Protein AF-A0AAD2D552-F1 (afdb_monomer_lite)

Organism: Euplotes crassus (NCBI:txid5936)

Secondary structure (DSSP, 8-state):
--HHHHHHHHHHHHHHHT-HHHHHHHHHHHHHHHHTS-HHHHHHHHHS--HHHHHHHT-TT--HHHHHHHHTHHHHHHHHHHHHHHTSPPSSTT-----THHHHHHHHHHHHHHHHHHHHHS-TTGGGSTTHHHHHHHHHHHHHHHHHHHHHHH--THHHHHHHHHHHHH-------THHHHHHHHTT--

Sequence (190 aa):
MTEEYWRSYMKKKEITDKNIFVTGVRDVLRQEAIKNKHPDELHGICKTDNNYWRHYRASTKLTIDELAMMICKDTGCDLAYCQMQMHKPKLGRKQAFRDCSNEFSDFRNCFLREKRLFKSLVSKEDQEDPNAIPNYLEKVFLQKEKDKVKRKMMGDDIDIQDKVENFEDSSNVQFVDTSKFDKKMEEKYM

Structure (mmCIF, N/CA/C/O backbone):
data_AF-A0AAD2D552-F1
#
_entry.id   AF-A0AAD2D552-F1
#
loop_
_atom_site.group_PDB
_atom_site.id
_atom_site.type_symbol
_atom_site.label_atom_id
_atom_site.label_alt_id
_atom_site.label_comp_id
_atom_site.label_asym_id
_atom_site.label_entity_id
_atom_site.label_seq_id
_atom_site.pdbx_PDB_ins_code
_atom_site.Cartn_x
_atom_site.Cartn_y
_atom_site.Cartn_z
_atom_site.occupancy
_atom_site.B_iso_or_equiv
_atom_site.auth_seq_id
_atom_site.auth_comp_id
_atom_site.auth_asym_id
_atom_site.auth_atom_id
_atom_site.pdbx_PDB_model_num
ATOM 1 N N . MET A 1 1 ? -0.665 -14.682 20.087 1.00 47.78 1 MET A N 1
ATOM 2 C CA . MET A 1 1 ? 0.769 -14.547 20.440 1.00 47.78 1 MET A CA 1
ATOM 3 C C . MET A 1 1 ? 0.831 -13.514 21.560 1.00 47.78 1 MET A C 1
ATOM 5 O O . MET A 1 1 ? 0.353 -12.414 21.334 1.00 47.78 1 MET A O 1
ATOM 9 N N . THR A 1 2 ? 1.234 -13.882 22.778 1.00 67.19 2 THR A N 1
ATOM 10 C CA . THR A 1 2 ? 1.099 -13.015 23.968 1.00 67.19 2 THR A CA 1
ATOM 11 C C . THR A 1 2 ? 2.226 -11.980 24.055 1.00 67.19 2 THR A C 1
ATOM 13 O O . THR A 1 2 ? 3.325 -12.203 23.544 1.00 67.19 2 THR A O 1
ATOM 16 N N . GLU A 1 3 ? 1.976 -10.845 24.712 1.00 61.38 3 GLU A N 1
ATOM 17 C CA . GLU A 1 3 ? 2.970 -9.776 24.905 1.00 61.38 3 GLU A CA 1
ATOM 18 C C . GLU A 1 3 ? 4.224 -10.281 25.644 1.00 61.38 3 GLU A C 1
ATOM 20 O O . GLU A 1 3 ? 5.352 -9.904 25.324 1.00 61.38 3 GLU A O 1
ATOM 25 N N . GLU A 1 4 ? 4.041 -11.223 26.569 1.00 64.50 4 GLU A N 1
ATOM 26 C CA . GLU A 1 4 ? 5.119 -11.894 27.301 1.00 64.50 4 GLU A CA 1
ATOM 27 C C . GLU A 1 4 ? 6.043 -12.701 26.383 1.00 64.50 4 GLU A C 1
ATOM 29 O O . GLU A 1 4 ? 7.268 -12.657 26.532 1.00 64.50 4 GLU A O 1
ATOM 34 N N . TYR A 1 5 ? 5.478 -13.386 25.385 1.00 73.62 5 TYR A N 1
ATOM 35 C CA . TYR A 1 5 ? 6.260 -14.101 24.382 1.00 73.62 5 TYR A CA 1
ATOM 36 C C . TYR A 1 5 ? 7.100 -13.128 23.548 1.00 73.62 5 TYR A C 1
ATOM 38 O O . TYR A 1 5 ? 8.272 -13.392 23.288 1.00 73.62 5 TYR A O 1
ATOM 46 N N . TRP A 1 6 ? 6.536 -11.972 23.188 1.00 63.34 6 TRP A N 1
ATOM 47 C CA . TRP A 1 6 ? 7.229 -10.953 22.398 1.00 63.34 6 TRP A CA 1
ATOM 48 C C . TRP A 1 6 ? 8.355 -10.271 23.180 1.00 63.34 6 TRP A C 1
ATOM 50 O O . TRP A 1 6 ? 9.462 -10.113 22.666 1.00 63.34 6 TRP A O 1
ATOM 60 N N . ARG A 1 7 ? 8.120 -9.946 24.456 1.00 68.88 7 ARG A N 1
ATOM 61 C CA . ARG A 1 7 ? 9.158 -9.424 25.357 1.00 68.88 7 ARG A CA 1
ATOM 62 C C . ARG A 1 7 ? 10.274 -10.446 25.574 1.00 68.88 7 ARG A C 1
ATOM 64 O O . ARG A 1 7 ? 11.445 -10.081 25.535 1.00 68.88 7 ARG A O 1
ATOM 71 N N . SER A 1 8 ? 9.939 -11.728 25.735 1.00 71.19 8 SER A N 1
ATOM 72 C CA . SER A 1 8 ? 10.923 -12.815 25.850 1.00 71.19 8 SER A CA 1
ATOM 73 C C . SER A 1 8 ? 11.718 -13.020 24.556 1.00 71.19 8 SER A C 1
ATOM 75 O O . SER A 1 8 ? 12.938 -13.178 24.595 1.00 71.19 8 SER A O 1
ATOM 77 N N . TYR A 1 9 ? 11.055 -12.946 23.400 1.00 75.00 9 TYR A N 1
ATOM 78 C CA . TYR A 1 9 ? 11.690 -13.011 22.086 1.00 75.00 9 TYR A CA 1
ATOM 79 C C . TYR A 1 9 ? 12.648 -11.836 21.857 1.00 75.00 9 TYR A C 1
ATOM 81 O O . TYR A 1 9 ? 13.788 -12.067 21.466 1.00 75.00 9 TYR A O 1
ATOM 89 N N . MET A 1 10 ? 12.240 -10.602 22.171 1.00 71.00 10 MET A N 1
ATOM 90 C CA . MET A 1 10 ? 13.110 -9.422 22.076 1.00 71.00 10 MET A CA 1
ATOM 91 C C . MET A 1 10 ? 14.296 -9.507 23.015 1.00 71.00 10 MET A C 1
ATOM 93 O O . MET A 1 10 ? 15.415 -9.270 22.587 1.00 71.00 10 MET A O 1
ATOM 97 N N . LYS A 1 11 ? 14.082 -9.937 24.260 1.00 72.19 11 LYS A N 1
ATOM 98 C CA . LYS A 1 11 ? 15.168 -10.106 25.226 1.00 72.19 11 LYS A CA 1
ATOM 99 C C . LYS A 1 11 ? 16.172 -11.162 24.754 1.00 72.19 11 LYS A C 1
ATOM 101 O O . LYS A 1 11 ? 17.375 -10.961 24.867 1.00 72.19 11 LYS A O 1
ATOM 106 N N . LYS A 1 12 ? 15.699 -12.266 24.161 1.00 68.75 12 LYS A N 1
ATOM 107 C CA . LYS A 1 12 ? 16.563 -13.281 23.532 1.00 68.75 12 LYS A CA 1
ATOM 108 C C . LYS A 1 12 ? 17.281 -12.734 22.298 1.00 68.75 12 LYS A C 1
ATOM 110 O O . LYS A 1 12 ? 18.470 -12.993 22.138 1.00 68.75 12 LYS A O 1
ATOM 115 N N . LYS A 1 13 ? 16.599 -11.953 21.461 1.00 65.56 13 LYS A N 1
ATOM 116 C CA . LYS A 1 13 ? 17.179 -11.311 20.278 1.00 65.56 13 LYS A CA 1
ATOM 117 C C . LYS A 1 13 ? 18.264 -10.301 20.661 1.00 65.56 13 LYS A C 1
ATOM 119 O O . LYS A 1 13 ? 19.368 -10.414 20.157 1.00 65.56 13 LYS A O 1
ATOM 124 N N . GLU A 1 14 ? 18.019 -9.435 21.641 1.00 58.38 14 GLU A N 1
ATOM 125 C CA . GLU A 1 14 ? 19.000 -8.483 22.184 1.00 58.38 14 GLU A CA 1
ATOM 126 C C . GLU A 1 14 ? 20.224 -9.175 22.798 1.00 58.38 14 GLU A C 1
ATOM 128 O O . GLU A 1 14 ? 21.346 -8.706 22.636 1.00 58.38 14 GLU A O 1
ATOM 133 N N . ILE A 1 15 ? 20.043 -10.313 23.481 1.00 61.22 15 ILE A N 1
ATOM 134 C CA . 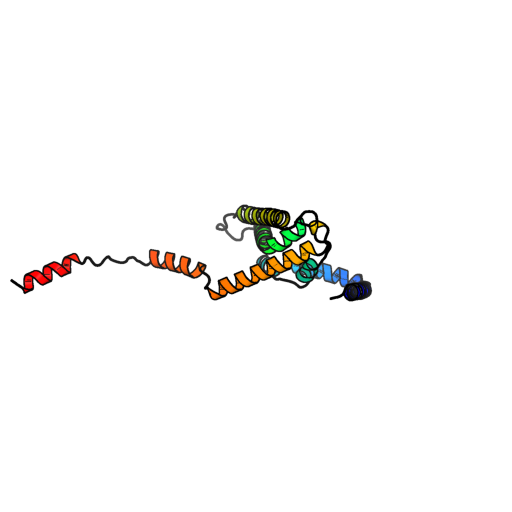ILE A 1 15 ? 21.164 -11.118 24.000 1.00 61.22 15 ILE A CA 1
ATOM 135 C C . ILE A 1 15 ? 21.977 -11.735 22.851 1.00 61.22 15 ILE A C 1
ATOM 137 O O . ILE A 1 15 ? 23.198 -11.827 22.951 1.00 61.22 15 ILE A O 1
ATOM 141 N N . THR A 1 16 ? 21.321 -12.111 21.751 1.00 54.47 16 THR A N 1
ATOM 142 C CA . THR A 1 16 ? 21.976 -12.653 20.549 1.00 54.47 16 THR A CA 1
ATOM 143 C C . THR A 1 16 ? 22.674 -11.548 19.735 1.00 54.47 16 THR A C 1
ATOM 145 O O . THR A 1 16 ? 23.750 -11.771 19.183 1.00 54.47 16 THR A O 1
ATOM 148 N N . ASP A 1 17 ? 22.114 -10.335 19.731 1.00 50.56 17 ASP A N 1
ATOM 149 C CA . ASP A 1 17 ? 22.611 -9.150 19.020 1.00 50.56 17 ASP A CA 1
ATOM 150 C C . ASP A 1 17 ? 23.794 -8.460 19.734 1.00 50.56 17 ASP A C 1
ATOM 152 O O . ASP A 1 17 ? 24.466 -7.621 19.134 1.00 50.56 17 ASP A O 1
ATOM 156 N N . LYS A 1 18 ? 24.131 -8.848 20.976 1.00 49.81 18 LYS A N 1
ATOM 157 C CA . LYS A 1 18 ? 25.347 -8.383 21.680 1.00 49.81 18 LYS A CA 1
ATOM 158 C C . LYS A 1 18 ? 26.661 -8.836 21.029 1.00 49.81 18 LYS A C 1
ATOM 160 O O . LYS A 1 18 ? 27.707 -8.276 21.350 1.00 49.81 18 LYS A O 1
ATOM 165 N N . ASN A 1 19 ? 26.629 -9.754 20.060 1.00 52.41 19 ASN A N 1
ATOM 166 C CA . ASN A 1 19 ? 27.727 -9.949 19.105 1.00 52.41 19 ASN A CA 1
ATOM 167 C C . ASN A 1 19 ? 27.680 -8.862 18.014 1.00 52.41 19 ASN A C 1
ATOM 169 O O . ASN A 1 19 ? 27.503 -9.143 16.828 1.00 52.41 19 ASN A O 1
ATOM 173 N N . ILE A 1 20 ? 27.855 -7.611 18.444 1.00 52.22 20 ILE A N 1
ATOM 174 C CA . ILE A 1 20 ? 27.717 -6.370 17.660 1.00 52.22 20 ILE A CA 1
ATOM 175 C C . ILE A 1 20 ? 28.591 -6.377 16.391 1.00 52.22 20 ILE A C 1
ATOM 177 O O . ILE A 1 20 ? 28.248 -5.760 15.384 1.00 52.22 20 ILE A O 1
ATOM 181 N N . PHE A 1 21 ? 29.695 -7.130 16.397 1.00 49.97 21 PHE A N 1
ATOM 182 C CA . PHE A 1 21 ? 30.596 -7.237 15.250 1.00 49.97 21 PHE A CA 1
ATOM 183 C C . PHE A 1 21 ? 30.019 -8.075 14.094 1.00 49.97 21 PHE A C 1
ATOM 185 O O . PHE A 1 21 ? 30.297 -7.797 12.933 1.00 49.97 21 PHE A O 1
ATOM 192 N N . VAL A 1 22 ? 29.183 -9.080 14.376 1.00 52.28 22 VAL A N 1
ATOM 193 C CA . VAL A 1 22 ? 28.617 -9.969 13.343 1.00 52.28 22 VAL A CA 1
ATOM 194 C C . VAL A 1 22 ? 27.293 -9.426 12.812 1.00 52.28 22 VAL A C 1
ATOM 196 O O . VAL A 1 22 ? 27.021 -9.548 11.621 1.00 52.28 22 VAL A O 1
ATOM 199 N N . THR A 1 23 ? 26.477 -8.787 13.651 1.00 51.53 23 THR A N 1
ATOM 200 C CA . THR A 1 23 ? 25.215 -8.156 13.231 1.00 51.53 23 THR A CA 1
ATOM 201 C C . THR A 1 23 ? 25.448 -6.910 12.387 1.00 51.53 23 THR A C 1
ATOM 203 O O . THR A 1 23 ? 24.826 -6.797 11.337 1.00 51.53 23 THR A O 1
ATOM 206 N N . GLY A 1 24 ? 26.414 -6.054 12.742 1.00 52.75 24 GLY A N 1
ATOM 207 C CA . GLY A 1 24 ? 26.799 -4.908 11.911 1.00 52.75 24 GLY A CA 1
ATOM 208 C C . GLY A 1 24 ? 27.292 -5.329 10.524 1.00 52.75 24 GLY A C 1
ATOM 209 O O . GLY A 1 24 ? 26.828 -4.803 9.518 1.00 52.75 24 GLY A O 1
ATOM 210 N N . VAL A 1 25 ? 28.150 -6.352 10.446 1.00 52.66 25 VAL A N 1
ATOM 211 C CA . VAL A 1 25 ? 28.622 -6.899 9.161 1.00 52.66 25 VAL A CA 1
ATOM 212 C C . VAL A 1 25 ? 27.487 -7.571 8.390 1.00 52.66 25 VAL A C 1
ATOM 214 O O . VAL A 1 25 ? 27.413 -7.428 7.177 1.00 52.66 25 VAL A O 1
ATOM 217 N N . ARG A 1 26 ? 26.560 -8.268 9.055 1.00 52.25 26 ARG A N 1
ATOM 218 C CA . ARG A 1 26 ? 25.431 -8.931 8.388 1.00 52.25 26 ARG A CA 1
ATOM 219 C C . ARG A 1 26 ? 24.388 -7.941 7.879 1.00 52.25 26 ARG A C 1
ATOM 221 O O . ARG A 1 26 ? 23.838 -8.170 6.808 1.00 52.25 26 ARG A O 1
ATOM 228 N N . ASP A 1 27 ? 24.134 -6.860 8.606 1.00 54.75 27 ASP A N 1
ATOM 229 C CA . ASP A 1 27 ? 23.238 -5.790 8.172 1.00 54.75 27 ASP A CA 1
ATOM 230 C C . ASP A 1 27 ? 23.870 -4.952 7.061 1.00 54.75 27 ASP A C 1
ATOM 232 O O . ASP A 1 27 ? 23.178 -4.638 6.097 1.00 54.75 27 ASP A O 1
ATOM 236 N N . VAL A 1 28 ? 25.181 -4.692 7.110 1.00 57.00 28 VAL A N 1
ATOM 237 C CA . VAL A 1 28 ? 25.928 -4.073 6.001 1.00 57.00 28 VAL A CA 1
ATOM 238 C C . VAL A 1 28 ? 25.933 -4.986 4.777 1.00 57.00 28 VAL A C 1
ATOM 240 O O . VAL A 1 28 ? 25.527 -4.546 3.711 1.00 57.00 28 VAL A O 1
ATOM 243 N N . LEU A 1 29 ? 26.252 -6.276 4.920 1.00 55.31 29 LEU A N 1
ATOM 244 C CA . LEU A 1 29 ? 26.190 -7.255 3.827 1.00 55.31 29 LEU A CA 1
ATOM 245 C C . LEU A 1 29 ? 24.772 -7.408 3.275 1.00 55.31 29 LEU A C 1
ATOM 247 O O . LEU A 1 29 ? 24.591 -7.614 2.080 1.00 55.31 29 LEU A O 1
ATOM 251 N N . ARG A 1 30 ? 23.743 -7.304 4.121 1.00 57.25 30 ARG A N 1
ATOM 252 C CA . ARG A 1 30 ? 22.344 -7.334 3.688 1.00 57.25 30 ARG A CA 1
ATOM 253 C C . ARG A 1 30 ? 21.965 -6.051 2.957 1.00 57.25 30 ARG A C 1
ATOM 255 O O . ARG A 1 30 ? 21.277 -6.136 1.946 1.00 57.25 30 ARG A O 1
ATOM 262 N N . GLN A 1 31 ? 22.402 -4.888 3.432 1.00 60.00 31 GLN A N 1
ATOM 263 C CA . GLN A 1 31 ? 22.194 -3.610 2.755 1.00 60.00 31 GLN A CA 1
AT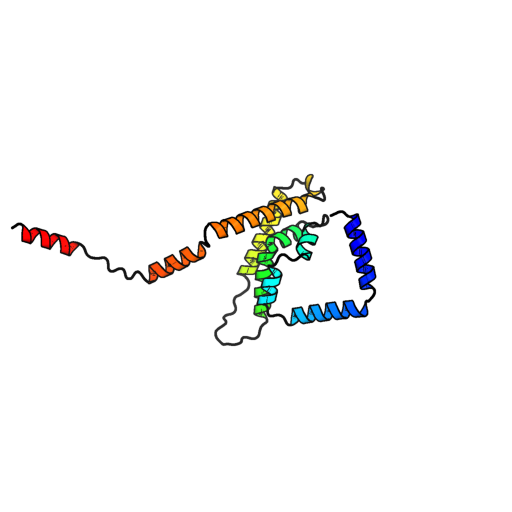OM 264 C C . GLN A 1 31 ? 22.950 -3.556 1.425 1.00 60.00 31 GLN A C 1
ATOM 266 O O . GLN A 1 31 ? 22.375 -3.125 0.434 1.00 60.00 31 GLN A O 1
ATOM 271 N N . GLU A 1 32 ? 24.176 -4.067 1.360 1.00 56.56 32 GLU A N 1
ATOM 272 C CA . GLU A 1 32 ? 24.958 -4.217 0.130 1.00 56.56 32 GLU A CA 1
ATOM 273 C C . GLU A 1 32 ? 24.320 -5.229 -0.825 1.00 56.56 32 GLU A C 1
ATOM 275 O O . GLU A 1 32 ? 24.182 -4.952 -2.015 1.00 56.56 32 GLU A O 1
ATOM 280 N N . ALA A 1 33 ? 23.829 -6.360 -0.313 1.00 60.28 33 ALA A N 1
ATOM 281 C CA . ALA A 1 33 ? 23.078 -7.327 -1.106 1.00 60.28 33 ALA A CA 1
ATOM 282 C C . ALA A 1 33 ? 21.771 -6.732 -1.645 1.00 60.28 33 ALA A C 1
ATOM 284 O O . ALA A 1 33 ? 21.370 -7.072 -2.748 1.00 60.28 33 ALA A O 1
ATOM 285 N N . ILE A 1 34 ? 21.109 -5.834 -0.909 1.00 59.50 34 ILE A N 1
ATOM 286 C CA . ILE A 1 34 ? 19.926 -5.097 -1.382 1.00 59.50 34 ILE A CA 1
ATOM 287 C C . ILE A 1 34 ? 20.324 -4.029 -2.409 1.00 59.50 34 ILE A C 1
ATOM 289 O O . ILE A 1 34 ? 19.633 -3.866 -3.410 1.00 59.50 34 ILE A O 1
ATOM 293 N N . LYS A 1 35 ? 21.452 -3.343 -2.208 1.00 62.28 35 LYS A N 1
ATOM 294 C CA . LYS A 1 35 ? 21.966 -2.303 -3.110 1.00 62.28 35 LYS A CA 1
ATOM 295 C C . LYS A 1 35 ? 22.379 -2.864 -4.474 1.00 62.28 35 LYS A C 1
ATOM 297 O O . LYS A 1 35 ? 22.245 -2.174 -5.478 1.00 62.28 35 LYS A O 1
ATOM 302 N N . ASN A 1 36 ? 22.828 -4.118 -4.505 1.00 65.50 36 ASN A N 1
ATOM 303 C CA . ASN A 1 36 ? 23.233 -4.822 -5.722 1.00 65.50 36 ASN A CA 1
ATOM 304 C C . ASN A 1 36 ? 22.085 -5.581 -6.415 1.00 65.50 36 ASN A C 1
ATOM 306 O O . ASN A 1 36 ? 22.309 -6.192 -7.459 1.00 65.50 36 ASN A O 1
ATOM 310 N N . LYS A 1 37 ? 20.864 -5.575 -5.861 1.00 74.25 37 LYS A N 1
ATOM 311 C CA . LYS A 1 37 ? 19.720 -6.268 -6.471 1.00 74.25 37 LYS A CA 1
ATOM 312 C C . LYS A 1 37 ? 19.164 -5.520 -7.670 1.00 74.25 37 LYS A C 1
ATOM 314 O O . LYS A 1 37 ? 19.124 -4.290 -7.705 1.00 74.25 37 LYS A O 1
ATOM 319 N N . HIS A 1 38 ? 18.664 -6.282 -8.643 1.00 79.56 38 HIS A N 1
ATOM 320 C CA . HIS A 1 38 ? 17.913 -5.698 -9.744 1.00 79.56 38 HIS A CA 1
ATOM 321 C C . HIS A 1 38 ? 16.621 -5.045 -9.201 1.00 79.56 38 HIS A C 1
ATOM 323 O O . HIS A 1 38 ? 15.976 -5.631 -8.329 1.00 79.56 38 HIS A O 1
ATOM 329 N N . PRO A 1 39 ? 16.202 -3.861 -9.692 1.00 80.62 39 PRO A N 1
ATOM 330 C CA . PRO A 1 39 ? 14.963 -3.210 -9.265 1.00 80.62 39 PRO A CA 1
ATOM 331 C C . PRO A 1 39 ? 13.732 -4.110 -9.362 1.00 80.62 39 PRO A C 1
ATOM 333 O O . PRO A 1 39 ? 12.850 -4.002 -8.520 1.00 80.62 39 PRO A O 1
ATOM 336 N N . ASP A 1 40 ? 13.695 -5.022 -10.337 1.00 83.44 40 ASP A N 1
ATOM 337 C CA . ASP A 1 40 ? 12.589 -5.978 -10.501 1.00 83.44 40 ASP A CA 1
ATOM 338 C C . ASP A 1 40 ? 12.515 -6.955 -9.321 1.00 83.44 40 ASP A C 1
ATOM 340 O O . ASP A 1 40 ? 11.434 -7.262 -8.820 1.00 83.44 40 ASP A O 1
ATOM 344 N N . GLU A 1 41 ? 13.667 -7.400 -8.810 1.00 85.31 41 GLU A N 1
ATOM 345 C CA . GLU A 1 41 ? 13.711 -8.236 -7.609 1.00 85.31 41 GLU A CA 1
ATOM 346 C C . GLU A 1 41 ? 13.253 -7.453 -6.382 1.00 85.31 41 GLU A C 1
ATOM 348 O O . GLU A 1 41 ? 12.491 -7.966 -5.563 1.00 85.31 41 GLU A O 1
ATOM 353 N N . LEU A 1 42 ? 13.705 -6.203 -6.246 1.00 84.06 42 LEU A N 1
ATOM 354 C CA . LEU A 1 42 ? 13.296 -5.333 -5.144 1.00 84.06 42 LEU A CA 1
ATOM 355 C C . LEU A 1 42 ? 11.792 -5.062 -5.181 1.00 84.06 42 LEU A C 1
ATOM 357 O O . LEU A 1 42 ? 11.143 -5.071 -4.136 1.00 84.06 42 LEU A O 1
ATOM 361 N N . HIS A 1 43 ? 11.226 -4.891 -6.373 1.00 88.12 43 HIS A N 1
ATOM 362 C CA . HIS A 1 43 ? 9.794 -4.724 -6.586 1.00 88.12 43 HIS A CA 1
ATOM 363 C C . HIS A 1 43 ? 9.001 -5.973 -6.192 1.00 88.12 43 HIS A C 1
ATOM 365 O O . HIS A 1 43 ? 8.053 -5.872 -5.408 1.00 88.12 43 HIS A O 1
ATOM 371 N N . GLY A 1 44 ? 9.441 -7.157 -6.628 1.00 86.75 44 GLY A N 1
ATOM 372 C CA . GLY A 1 44 ? 8.837 -8.431 -6.230 1.00 86.75 44 GLY A CA 1
ATOM 373 C C . GLY A 1 44 ? 8.900 -8.667 -4.716 1.00 86.75 44 GLY A C 1
ATOM 374 O O . GLY A 1 44 ? 7.901 -9.030 -4.087 1.00 86.75 44 GLY A O 1
ATOM 375 N N . ILE A 1 45 ? 10.047 -8.379 -4.091 1.00 86.56 45 ILE A N 1
ATOM 376 C CA . ILE A 1 45 ? 10.218 -8.465 -2.632 1.00 86.56 45 ILE A CA 1
ATOM 377 C C . ILE A 1 45 ? 9.300 -7.470 -1.918 1.00 86.56 45 ILE A C 1
ATOM 379 O O . ILE A 1 45 ? 8.682 -7.824 -0.914 1.00 86.56 45 ILE A O 1
ATOM 383 N N . CYS A 1 46 ? 9.182 -6.245 -2.434 1.00 87.88 46 CYS A N 1
ATOM 384 C CA . CYS A 1 46 ? 8.316 -5.220 -1.869 1.00 87.88 46 CYS A CA 1
ATOM 385 C C . CYS A 1 46 ? 6.857 -5.687 -1.859 1.00 87.88 46 CYS A C 1
ATOM 387 O O . CYS A 1 46 ? 6.226 -5.658 -0.805 1.00 87.88 46 CYS A O 1
ATOM 389 N N . LYS A 1 47 ? 6.341 -6.222 -2.972 1.00 88.94 47 LYS A N 1
ATOM 390 C CA . LYS A 1 47 ? 4.958 -6.732 -3.061 1.00 88.94 47 LYS A CA 1
ATOM 391 C C . LYS A 1 47 ? 4.705 -7.991 -2.229 1.00 88.94 47 LYS A C 1
ATOM 393 O O . LYS A 1 47 ? 3.565 -8.283 -1.871 1.00 88.94 47 LYS A O 1
ATOM 398 N N . THR A 1 48 ? 5.752 -8.722 -1.861 1.00 87.50 48 THR A N 1
ATOM 399 C CA . THR A 1 48 ? 5.617 -9.929 -1.043 1.00 87.50 48 THR A CA 1
ATOM 400 C C . THR A 1 48 ? 5.236 -9.586 0.403 1.00 87.50 48 THR A C 1
ATOM 402 O O . TH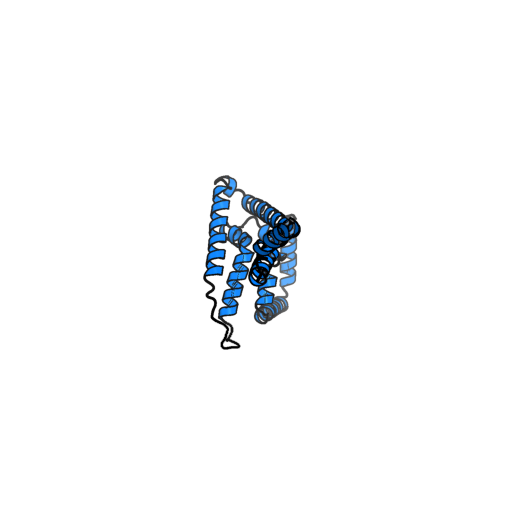R A 1 48 ? 5.741 -8.636 1.015 1.00 87.50 48 THR A O 1
ATOM 405 N N . ASP A 1 49 ? 4.331 -10.378 0.980 1.00 80.31 49 ASP A N 1
ATOM 406 C CA . ASP A 1 49 ? 3.960 -10.278 2.391 1.00 80.31 49 ASP A CA 1
ATOM 407 C C . ASP A 1 49 ? 5.010 -10.976 3.265 1.00 80.31 49 ASP A C 1
ATOM 409 O O . ASP A 1 49 ? 4.952 -12.180 3.514 1.00 80.31 49 ASP A O 1
ATOM 413 N N . ASN A 1 50 ? 6.025 -10.220 3.684 1.00 82.75 50 ASN A N 1
ATOM 414 C CA . ASN A 1 50 ? 7.067 -10.736 4.565 1.00 82.75 50 ASN A CA 1
ATOM 415 C C . ASN A 1 50 ? 6.580 -10.824 6.030 1.00 82.75 50 ASN A C 1
ATOM 417 O O . ASN A 1 50 ? 5.616 -10.177 6.444 1.00 82.75 50 ASN A O 1
ATOM 421 N N . ASN A 1 51 ? 7.286 -11.609 6.850 1.00 82.25 51 ASN A N 1
ATOM 422 C CA . ASN A 1 51 ? 6.909 -11.788 8.255 1.00 82.25 51 ASN A CA 1
ATOM 423 C C . ASN A 1 51 ? 7.001 -10.476 9.066 1.00 82.25 51 ASN A C 1
ATOM 425 O O . ASN A 1 51 ? 6.251 -10.267 10.012 1.00 82.25 51 ASN A O 1
ATOM 429 N N . TYR A 1 52 ? 7.878 -9.554 8.658 1.00 79.81 52 TYR A N 1
ATOM 430 C CA . TYR A 1 52 ? 7.991 -8.231 9.273 1.00 79.81 52 TYR A CA 1
ATOM 431 C C . TYR A 1 52 ? 6.698 -7.413 9.116 1.00 79.81 52 TYR A C 1
ATOM 433 O O . TYR A 1 52 ? 6.190 -6.890 10.101 1.00 79.81 52 TYR A O 1
ATOM 441 N N . TRP A 1 53 ? 6.105 -7.381 7.920 1.00 80.38 53 TRP A N 1
ATOM 442 C CA . TRP A 1 53 ? 4.834 -6.712 7.644 1.00 80.38 53 TRP A CA 1
ATOM 443 C C . TRP A 1 53 ? 3.676 -7.355 8.402 1.00 80.38 53 TRP A C 1
ATOM 445 O O . TRP A 1 53 ? 2.778 -6.654 8.855 1.00 80.38 53 TRP A O 1
ATOM 455 N N . ARG A 1 54 ? 3.692 -8.679 8.587 1.00 84.12 54 ARG A N 1
ATOM 456 C CA . ARG A 1 54 ? 2.709 -9.378 9.433 1.00 84.12 54 ARG A CA 1
ATOM 457 C C . ARG A 1 54 ? 2.786 -8.925 10.886 1.00 84.12 54 ARG A C 1
ATOM 459 O O . ARG A 1 54 ? 1.763 -8.591 11.471 1.00 84.12 54 ARG A O 1
ATOM 466 N N . HIS A 1 55 ? 3.990 -8.865 11.448 1.00 82.44 55 HIS A N 1
ATOM 467 C CA . HIS A 1 55 ? 4.184 -8.390 12.817 1.00 82.44 55 HIS A CA 1
ATOM 468 C C . HIS A 1 55 ? 3.845 -6.912 12.974 1.00 82.44 55 HIS A C 1
ATOM 470 O O . HIS A 1 55 ? 3.209 -6.533 13.951 1.00 82.44 55 HIS A O 1
ATOM 476 N N . TYR A 1 56 ? 4.233 -6.091 12.004 1.00 80.38 56 TYR A N 1
ATOM 477 C CA . TYR A 1 56 ? 3.986 -4.660 12.048 1.00 80.38 56 TYR A CA 1
ATOM 478 C C . TYR A 1 56 ? 2.485 -4.341 11.983 1.00 80.38 56 TYR A C 1
ATOM 480 O O . TYR A 1 56 ? 2.012 -3.524 12.762 1.00 80.38 56 TYR A O 1
ATOM 488 N N . ARG A 1 57 ? 1.711 -5.078 11.170 1.00 82.69 57 ARG A N 1
ATOM 489 C CA . ARG A 1 57 ? 0.237 -4.988 11.125 1.00 82.69 57 ARG A CA 1
ATOM 490 C C . ARG A 1 57 ? -0.453 -5.341 12.444 1.00 82.69 57 ARG A C 1
ATOM 492 O O . ARG A 1 57 ? -1.538 -4.838 12.702 1.00 82.69 57 ARG A O 1
ATOM 499 N N . ALA A 1 58 ? 0.163 -6.197 13.257 1.00 82.62 58 ALA A N 1
ATOM 500 C CA . ALA A 1 58 ? -0.360 -6.592 14.563 1.00 82.62 58 ALA A CA 1
ATOM 501 C C . ALA A 1 58 ? 0.023 -5.614 15.694 1.00 82.62 58 ALA A C 1
ATOM 503 O O . ALA A 1 58 ? -0.324 -5.851 16.850 1.00 82.62 58 ALA A O 1
ATOM 504 N N . SER A 1 59 ? 0.765 -4.544 15.394 1.00 84.88 59 SER A N 1
ATOM 505 C CA . SER A 1 59 ? 1.155 -3.541 16.386 1.00 84.88 59 SER A CA 1
ATOM 506 C C . SER A 1 59 ? -0.037 -2.670 16.789 1.00 84.88 59 SER A C 1
ATOM 508 O O . SER A 1 59 ? -0.710 -2.097 15.943 1.00 84.88 59 SER A O 1
ATOM 510 N N . THR A 1 60 ? -0.258 -2.485 18.088 1.00 81.81 60 THR A N 1
ATOM 511 C CA . THR A 1 60 ? -1.307 -1.592 18.618 1.00 81.81 60 THR A CA 1
ATOM 512 C C . THR A 1 60 ? -0.933 -0.109 18.572 1.00 81.81 60 THR A C 1
ATOM 514 O O . THR A 1 60 ? -1.754 0.752 18.862 1.00 81.81 60 THR A O 1
ATOM 517 N N . LYS A 1 61 ? 0.315 0.214 18.212 1.00 84.19 61 LYS A N 1
ATOM 518 C CA . LYS A 1 61 ? 0.844 1.590 18.171 1.00 84.19 61 LYS A CA 1
ATOM 519 C C . LYS A 1 61 ? 0.891 2.181 16.763 1.00 84.19 61 LYS A C 1
ATOM 521 O O . LYS A 1 61 ? 1.683 3.080 16.504 1.00 84.19 61 LYS A O 1
ATOM 526 N N . LEU A 1 62 ? 0.099 1.635 15.848 1.00 85.81 62 LEU A N 1
ATOM 527 C CA . LEU A 1 62 ? 0.035 2.112 14.474 1.00 85.81 62 LEU A CA 1
ATOM 528 C C . LEU A 1 62 ? -0.696 3.450 14.402 1.00 85.81 62 LEU A C 1
ATOM 530 O O . LEU A 1 62 ? -1.769 3.626 14.970 1.00 85.81 62 LEU A O 1
ATOM 534 N N . THR A 1 63 ? -0.134 4.385 13.654 1.00 89.25 63 THR A N 1
ATOM 535 C CA . THR A 1 63 ? -0.791 5.638 13.294 1.00 89.25 63 THR A CA 1
ATOM 536 C C . THR A 1 63 ? -1.706 5.444 12.083 1.00 89.25 63 THR A C 1
ATOM 538 O O . THR A 1 63 ? -1.558 4.508 11.294 1.00 89.25 63 THR A O 1
ATOM 541 N N . ILE A 1 64 ? -2.645 6.372 11.886 1.00 88.62 64 ILE A N 1
ATOM 542 C CA . ILE A 1 64 ? 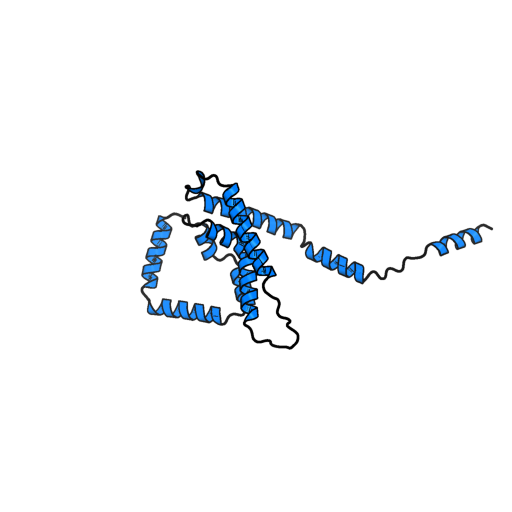-3.539 6.379 10.712 1.00 88.62 64 ILE A CA 1
ATOM 543 C C . ILE A 1 64 ? -2.738 6.485 9.399 1.00 88.62 64 ILE A C 1
ATOM 545 O O . ILE A 1 64 ? -3.150 5.959 8.364 1.00 88.62 64 ILE A O 1
ATOM 549 N N . ASP A 1 65 ? -1.585 7.151 9.429 1.00 90.62 65 ASP A N 1
ATOM 550 C CA . ASP A 1 65 ? -0.712 7.262 8.262 1.00 90.62 65 ASP A CA 1
ATOM 551 C C . ASP A 1 65 ? -0.025 5.929 7.953 1.00 90.62 65 ASP A C 1
ATOM 553 O O . ASP A 1 65 ? -0.021 5.497 6.801 1.00 90.62 65 ASP A O 1
ATOM 557 N N . GLU A 1 66 ? 0.470 5.219 8.969 1.00 90.38 66 GLU A N 1
ATOM 558 C CA . GLU A 1 66 ? 1.052 3.881 8.805 1.00 90.38 66 GLU A CA 1
ATOM 559 C C . GLU A 1 66 ? 0.013 2.852 8.346 1.00 90.38 66 GLU A C 1
ATOM 561 O O . GLU A 1 66 ? 0.306 2.041 7.466 1.00 90.38 66 GLU A O 1
ATOM 566 N N . LEU A 1 67 ? -1.222 2.930 8.855 1.00 90.56 67 LEU A N 1
ATOM 567 C CA . LEU A 1 67 ? -2.367 2.164 8.357 1.00 90.56 67 LEU A CA 1
ATOM 568 C C . LEU A 1 67 ? -2.526 2.342 6.839 1.00 90.56 67 LEU A C 1
ATOM 570 O O . LEU A 1 67 ? -2.536 1.362 6.088 1.00 90.56 67 LEU A O 1
ATOM 574 N N . ALA A 1 68 ? -2.651 3.591 6.386 1.00 91.62 68 ALA A N 1
ATOM 575 C CA . ALA A 1 68 ? -2.865 3.900 4.978 1.00 91.62 68 ALA A CA 1
ATOM 576 C C . ALA A 1 68 ? -1.672 3.464 4.115 1.00 91.62 68 ALA A C 1
ATOM 578 O O . ALA A 1 68 ? -1.872 2.881 3.049 1.00 91.62 68 ALA A O 1
ATOM 579 N N . MET A 1 69 ? -0.438 3.658 4.590 1.00 90.75 69 MET A N 1
ATOM 580 C CA . MET A 1 69 ? 0.762 3.168 3.903 1.00 90.75 69 MET A CA 1
ATOM 581 C C . MET A 1 69 ? 0.762 1.645 3.751 1.00 90.75 69 MET A C 1
ATOM 583 O O . MET A 1 69 ? 1.101 1.143 2.683 1.00 90.75 69 MET A O 1
ATOM 587 N N . MET A 1 70 ? 0.353 0.893 4.776 1.00 90.19 70 MET A N 1
ATOM 588 C CA . MET A 1 70 ? 0.301 -0.569 4.696 1.00 90.19 70 MET A CA 1
ATOM 589 C C . MET A 1 70 ? -0.756 -1.071 3.719 1.00 90.19 70 MET A C 1
ATOM 591 O O . MET A 1 70 ? -0.512 -2.031 2.987 1.00 90.19 70 MET A O 1
ATOM 595 N N . ILE A 1 71 ? -1.927 -0.434 3.681 1.00 91.75 71 ILE A N 1
ATOM 596 C CA . ILE A 1 71 ? -2.979 -0.801 2.727 1.00 91.75 71 ILE A CA 1
ATOM 597 C C . ILE A 1 71 ? -2.543 -0.447 1.299 1.00 91.75 71 ILE A C 1
ATOM 599 O O . ILE A 1 71 ? -2.763 -1.242 0.382 1.00 91.75 71 ILE A O 1
ATOM 603 N N . CYS A 1 72 ? -1.895 0.703 1.114 1.00 94.44 72 CYS A N 1
ATOM 604 C CA . CYS A 1 72 ? -1.414 1.213 -0.174 1.00 94.44 72 CYS A CA 1
ATOM 605 C C . CYS A 1 72 ? 0.015 0.775 -0.518 1.00 94.44 72 CYS A C 1
ATOM 607 O O . CYS A 1 72 ? 0.654 1.345 -1.407 1.00 94.44 72 CYS A O 1
ATOM 609 N N . LYS A 1 73 ? 0.514 -0.260 0.160 1.00 93.50 73 LYS A N 1
ATOM 610 C CA . LYS A 1 73 ? 1.867 -0.780 -0.018 1.00 93.50 73 LYS A CA 1
ATOM 611 C C . LYS A 1 73 ? 2.150 -1.166 -1.469 1.00 93.50 73 LYS A C 1
ATOM 613 O O . LYS A 1 73 ? 3.201 -0.807 -1.979 1.00 93.50 73 LYS A O 1
ATOM 618 N N . ASP A 1 74 ? 1.208 -1.828 -2.140 1.00 92.31 74 ASP A N 1
ATOM 619 C CA . ASP A 1 74 ? 1.385 -2.280 -3.527 1.00 92.31 74 ASP A CA 1
ATOM 620 C C . ASP A 1 74 ? 1.671 -1.099 -4.474 1.00 92.31 74 ASP A C 1
ATOM 622 O O . ASP A 1 74 ? 2.678 -1.114 -5.179 1.00 92.31 74 ASP A O 1
ATOM 626 N N . THR A 1 75 ? 0.867 -0.030 -4.395 1.00 94.12 75 THR A N 1
ATOM 627 C CA . THR A 1 75 ? 1.083 1.213 -5.161 1.00 94.12 75 THR A CA 1
ATOM 628 C C . THR A 1 75 ? 2.354 1.955 -4.743 1.00 94.12 75 THR A C 1
ATOM 630 O O . THR A 1 75 ? 3.016 2.577 -5.568 1.00 94.12 75 THR A O 1
ATOM 633 N N . GLY A 1 76 ? 2.735 1.871 -3.464 1.00 93.44 76 GLY A N 1
ATOM 634 C CA . GLY A 1 76 ? 3.997 2.431 -2.979 1.00 93.44 76 GLY A CA 1
ATOM 635 C C . GLY A 1 76 ? 5.214 1.700 -3.553 1.00 93.44 76 GLY A C 1
ATOM 636 O O . GLY A 1 76 ? 6.204 2.338 -3.906 1.00 93.44 76 GLY A O 1
ATOM 637 N N . CYS A 1 77 ? 5.129 0.375 -3.708 1.00 93.00 77 CYS A N 1
ATOM 638 C CA . CYS A 1 77 ? 6.156 -0.425 -4.370 1.00 93.00 77 CYS A CA 1
ATOM 639 C C . CYS A 1 77 ? 6.295 -0.052 -5.853 1.00 93.00 77 CYS A C 1
ATOM 641 O O . CYS A 1 77 ? 7.418 0.023 -6.344 1.00 93.00 77 CYS A O 1
ATOM 643 N N . ASP A 1 78 ? 5.182 0.199 -6.551 1.00 92.12 78 ASP A N 1
ATOM 644 C CA . ASP A 1 78 ? 5.182 0.627 -7.959 1.00 92.12 78 ASP A CA 1
ATOM 645 C C . ASP A 1 78 ? 5.841 2.004 -8.133 1.00 92.12 78 ASP A C 1
ATOM 647 O O . ASP A 1 78 ? 6.725 2.171 -8.975 1.00 92.12 78 ASP A O 1
ATOM 651 N N . LEU A 1 79 ? 5.507 2.962 -7.262 1.00 92.31 79 LEU A N 1
ATOM 652 C CA . LEU A 1 79 ? 6.146 4.279 -7.245 1.00 92.31 79 LEU A CA 1
ATOM 653 C C . LEU A 1 79 ? 7.656 4.182 -6.981 1.00 92.31 79 LEU A C 1
ATOM 655 O O . LEU A 1 79 ? 8.451 4.779 -7.708 1.00 92.31 79 LEU A O 1
ATOM 659 N N . ALA A 1 80 ? 8.060 3.416 -5.964 1.00 90.38 80 ALA A N 1
ATOM 660 C CA . ALA A 1 80 ? 9.472 3.225 -5.636 1.00 90.38 80 ALA A CA 1
ATOM 661 C C . ALA A 1 80 ? 10.236 2.559 -6.790 1.00 90.38 80 ALA A C 1
ATOM 663 O O . ALA A 1 80 ? 11.368 2.934 -7.096 1.00 90.38 80 ALA A O 1
ATOM 664 N N . TYR A 1 81 ? 9.611 1.592 -7.462 1.00 90.31 81 TYR A N 1
ATOM 665 C CA . TYR A 1 81 ? 10.179 0.939 -8.632 1.00 90.31 81 TYR A CA 1
ATOM 666 C C . TYR A 1 81 ? 10.403 1.919 -9.785 1.00 90.31 81 TYR A C 1
ATOM 668 O O . TYR A 1 81 ? 11.514 1.980 -10.315 1.00 90.31 81 TYR A O 1
ATOM 676 N N . CYS A 1 82 ? 9.403 2.741 -10.110 1.00 88.62 82 CYS A N 1
ATOM 677 C CA . CYS A 1 82 ? 9.537 3.771 -11.136 1.00 88.62 82 CYS A CA 1
ATOM 678 C C . CYS A 1 82 ? 10.680 4.749 -10.808 1.00 88.62 82 CYS A C 1
ATOM 680 O O . CYS A 1 82 ? 11.555 4.993 -11.639 1.00 88.62 82 CYS A O 1
ATOM 682 N N . GLN A 1 83 ? 10.760 5.230 -9.562 1.00 88.19 83 GLN A N 1
ATOM 683 C CA . GLN A 1 83 ? 11.837 6.124 -9.119 1.00 88.19 83 GLN A CA 1
ATOM 684 C C . GLN A 1 83 ? 13.228 5.490 -9.264 1.00 88.19 83 GLN A C 1
ATOM 686 O O . GLN A 1 83 ? 14.167 6.148 -9.710 1.00 88.19 83 GLN A O 1
ATOM 691 N N . MET A 1 84 ? 13.375 4.200 -8.946 1.00 85.12 84 MET A N 1
ATOM 692 C CA . MET A 1 84 ? 14.645 3.489 -9.129 1.00 85.12 84 MET A CA 1
ATOM 693 C C . MET A 1 84 ? 15.034 3.337 -10.603 1.00 85.12 84 MET A C 1
ATOM 695 O O . MET A 1 84 ? 16.224 3.356 -10.924 1.00 85.12 84 MET A O 1
ATOM 699 N N . GLN A 1 85 ? 14.063 3.194 -11.507 1.00 82.69 85 GLN A N 1
ATOM 700 C CA . GLN A 1 85 ? 14.337 3.129 -12.943 1.00 82.69 85 GLN A CA 1
ATOM 701 C C . GLN A 1 85 ? 14.820 4.468 -13.508 1.00 82.69 85 GLN A C 1
ATOM 703 O O . GLN A 1 85 ? 15.700 4.472 -14.370 1.00 82.69 85 GLN A O 1
ATOM 708 N N . MET A 1 86 ? 14.324 5.593 -12.984 1.00 79.25 86 MET A N 1
ATOM 709 C CA . MET A 1 86 ? 14.707 6.939 -13.438 1.00 79.25 86 MET A CA 1
ATOM 710 C C . MET A 1 86 ? 16.201 7.243 -13.257 1.00 79.25 86 MET A C 1
ATOM 712 O O . MET A 1 86 ? 16.767 8.034 -14.009 1.00 79.25 86 MET A O 1
ATOM 716 N N . HIS A 1 87 ? 16.858 6.602 -12.289 1.00 72.44 87 HIS A N 1
ATOM 717 C CA . HIS A 1 87 ? 18.279 6.809 -12.003 1.00 72.44 87 HIS A CA 1
ATOM 718 C C . HIS A 1 87 ? 19.227 5.902 -12.802 1.00 72.44 87 HIS A C 1
ATOM 720 O O . HIS A 1 87 ? 20.446 6.057 -12.695 1.00 72.44 87 HIS A O 1
ATOM 726 N N . LYS A 1 88 ? 18.718 4.954 -13.602 1.00 70.31 88 LYS A N 1
ATOM 727 C CA . LYS A 1 88 ? 19.578 4.062 -14.389 1.00 70.31 88 LYS A CA 1
ATOM 728 C C . LYS A 1 88 ? 20.047 4.728 -15.692 1.00 70.31 88 LYS A C 1
ATOM 730 O O . LYS A 1 88 ? 19.241 5.335 -16.398 1.00 70.31 88 LYS A O 1
ATOM 735 N N . PRO A 1 89 ? 21.337 4.594 -16.058 1.00 62.97 89 PRO A N 1
ATOM 736 C CA . PRO A 1 89 ? 21.837 5.097 -17.330 1.00 62.97 89 PRO A CA 1
ATOM 737 C C . PRO A 1 89 ? 21.161 4.353 -18.488 1.00 62.97 89 PRO A C 1
ATOM 739 O O . PRO A 1 89 ? 21.056 3.126 -18.487 1.00 62.97 89 PRO A O 1
ATOM 742 N N . LYS A 1 90 ? 20.690 5.108 -19.483 1.00 65.00 90 LYS A N 1
ATOM 743 C CA . LYS A 1 90 ? 19.964 4.576 -20.640 1.00 65.00 90 LYS A CA 1
ATOM 744 C C . LYS A 1 90 ? 20.840 3.603 -21.425 1.00 65.00 90 LYS A C 1
ATOM 746 O O . LYS A 1 90 ? 21.821 4.014 -22.037 1.00 65.00 90 LYS A O 1
ATOM 751 N N . LEU A 1 91 ? 20.429 2.340 -21.500 1.00 59.00 91 LEU A N 1
ATOM 752 C CA . LEU A 1 91 ? 21.068 1.331 -22.355 1.00 59.00 91 LEU A CA 1
ATOM 753 C C . LEU A 1 91 ? 20.633 1.423 -23.837 1.00 59.00 91 LEU A C 1
ATOM 755 O O . LEU A 1 91 ? 20.971 0.555 -24.634 1.00 59.00 91 LEU A O 1
ATOM 759 N N . GLY A 1 92 ? 19.928 2.483 -24.260 1.00 58.38 92 GLY A N 1
ATOM 760 C CA . GLY A 1 92 ? 19.612 2.701 -25.677 1.00 58.38 92 GLY A CA 1
ATOM 761 C C . GLY A 1 92 ? 18.753 3.936 -25.981 1.00 58.38 92 GLY A C 1
ATOM 762 O O . GLY A 1 92 ? 18.115 4.510 -25.101 1.00 58.38 92 GLY A O 1
ATOM 763 N N . ARG A 1 93 ? 18.704 4.327 -27.267 1.00 56.44 93 ARG A N 1
ATOM 764 C CA . ARG A 1 93 ? 17.968 5.503 -27.797 1.00 56.44 93 ARG A CA 1
ATOM 765 C C . ARG A 1 93 ? 16.431 5.419 -27.712 1.00 56.44 93 ARG A C 1
ATOM 767 O O . ARG A 1 93 ? 15.774 6.395 -28.047 1.00 56.44 93 ARG A O 1
ATOM 774 N N . LYS A 1 94 ? 15.850 4.286 -27.299 1.00 57.97 94 LYS A N 1
ATOM 775 C CA . LYS A 1 94 ? 14.393 4.033 -27.369 1.00 57.97 94 LYS A CA 1
ATOM 776 C C . LYS A 1 94 ? 13.645 4.075 -26.032 1.00 57.97 94 LYS A C 1
ATOM 778 O O . LYS A 1 94 ? 12.427 3.947 -26.032 1.00 57.97 94 LYS A O 1
ATOM 783 N N . GLN A 1 95 ? 14.323 4.270 -24.902 1.00 58.97 95 GLN A N 1
ATOM 784 C CA . GLN A 1 95 ? 13.629 4.443 -23.623 1.00 58.97 95 GLN A CA 1
ATOM 785 C C . GLN A 1 95 ? 13.269 5.921 -23.445 1.00 58.97 95 GLN A C 1
ATOM 787 O O . GLN A 1 95 ? 14.074 6.729 -22.970 1.00 58.97 95 GLN A O 1
ATOM 792 N N . ALA A 1 96 ? 12.070 6.286 -23.906 1.00 59.59 96 ALA A N 1
ATOM 793 C CA . ALA A 1 96 ? 11.430 7.529 -23.498 1.00 59.59 96 ALA A CA 1
ATOM 794 C C . ALA A 1 96 ? 11.248 7.480 -21.974 1.00 59.59 96 ALA A C 1
ATOM 796 O O . ALA A 1 96 ? 10.796 6.464 -21.444 1.00 59.59 96 ALA A O 1
ATOM 797 N N . PHE A 1 97 ? 11.661 8.536 -21.273 1.00 57.66 97 PHE A N 1
ATOM 798 C CA . PHE A 1 97 ? 11.424 8.644 -19.838 1.00 57.66 97 PHE A CA 1
ATOM 799 C C . PHE A 1 97 ? 9.913 8.562 -19.600 1.00 57.66 97 PHE A C 1
ATOM 801 O O . PHE A 1 97 ? 9.168 9.374 -20.145 1.00 57.66 97 PHE A O 1
ATOM 808 N N . ARG A 1 98 ? 9.459 7.566 -18.835 1.00 71.00 98 ARG A N 1
ATOM 809 C CA . ARG A 1 98 ? 8.117 7.603 -18.258 1.00 71.00 98 ARG A CA 1
ATOM 810 C C . ARG A 1 98 ? 8.229 8.402 -16.971 1.00 71.00 98 ARG A C 1
ATOM 812 O O . ARG A 1 98 ? 8.919 7.976 -16.050 1.00 71.00 98 ARG A O 1
ATOM 819 N N . ASP A 1 99 ? 7.603 9.571 -16.935 1.00 86.06 99 ASP A N 1
ATOM 820 C CA . ASP A 1 99 ? 7.459 10.314 -15.690 1.00 86.06 99 ASP A CA 1
ATOM 821 C C . ASP A 1 99 ? 6.640 9.470 -14.708 1.00 86.06 99 ASP A C 1
ATOM 823 O O . ASP A 1 99 ? 5.562 8.990 -15.055 1.00 86.06 99 ASP A O 1
ATOM 827 N N . CYS A 1 100 ? 7.120 9.322 -13.468 1.00 89.25 100 CYS A N 1
ATOM 828 C CA . CYS A 1 100 ? 6.433 8.559 -12.413 1.00 89.25 100 CYS A CA 1
ATOM 829 C C . CYS A 1 100 ? 5.167 9.258 -11.874 1.00 89.25 100 CYS A C 1
ATOM 831 O O . CYS A 1 100 ? 4.762 9.056 -10.725 1.00 89.25 100 CYS A O 1
ATOM 833 N N . SER A 1 101 ? 4.584 10.173 -12.653 1.00 92.50 101 SER A N 1
ATOM 834 C CA . SER A 1 101 ? 3.440 10.995 -12.266 1.00 92.50 101 SER A CA 1
ATOM 835 C C . SER A 1 101 ? 2.190 10.149 -12.049 1.00 92.50 101 SER A C 1
ATOM 837 O O . SER A 1 101 ? 1.438 10.418 -11.111 1.00 92.50 101 SER A O 1
ATOM 839 N N . ASN A 1 102 ? 2.000 9.112 -12.867 1.00 93.06 102 ASN A N 1
ATOM 840 C CA . ASN A 1 102 ? 0.854 8.214 -12.762 1.00 93.06 102 ASN A CA 1
ATOM 841 C C . ASN A 1 102 ? 0.934 7.400 -11.467 1.00 93.06 102 ASN A C 1
ATOM 843 O O . ASN A 1 102 ? 0.031 7.486 -10.637 1.00 93.06 102 ASN A O 1
ATOM 847 N N . GLU A 1 103 ? 2.066 6.741 -11.220 1.00 93.50 103 GLU A N 1
ATOM 848 C CA . GLU A 1 103 ? 2.321 5.937 -10.022 1.00 93.50 103 GLU A CA 1
ATOM 849 C C . GLU A 1 103 ? 2.237 6.788 -8.748 1.00 93.50 103 GLU A C 1
ATOM 851 O O . GLU A 1 103 ? 1.707 6.353 -7.722 1.00 93.50 103 GLU A O 1
ATOM 856 N N . PHE A 1 104 ? 2.716 8.035 -8.807 1.00 94.44 104 PHE A N 1
ATOM 857 C CA . PHE A 1 104 ? 2.588 8.975 -7.698 1.00 94.44 104 PHE A CA 1
ATOM 858 C C . PHE A 1 104 ? 1.126 9.343 -7.433 1.00 94.44 104 PHE A C 1
ATOM 860 O O . PHE A 1 104 ? 0.699 9.393 -6.275 1.00 94.44 104 PHE A O 1
ATOM 867 N N . SER A 1 105 ? 0.354 9.600 -8.491 1.00 96.12 105 SER A N 1
ATOM 868 C CA . SER A 1 105 ? -1.067 9.916 -8.372 1.00 96.12 105 SER A CA 1
ATOM 869 C C . SER A 1 105 ? -1.856 8.737 -7.799 1.00 96.12 105 SER A C 1
ATOM 871 O O . SER A 1 105 ? -2.644 8.936 -6.874 1.00 96.12 105 SER A O 1
ATOM 873 N N . ASP A 1 106 ? -1.563 7.512 -8.235 1.00 95.44 106 ASP A N 1
ATOM 874 C CA . ASP A 1 106 ? -2.201 6.286 -7.756 1.00 95.44 106 ASP A CA 1
ATOM 875 C C . ASP A 1 106 ? -1.913 6.049 -6.277 1.00 95.44 106 ASP A C 1
ATOM 877 O O . ASP A 1 106 ? -2.833 5.826 -5.481 1.00 95.44 106 ASP A O 1
ATOM 881 N N . PHE A 1 107 ? -0.645 6.179 -5.879 1.00 95.81 107 PHE A N 1
ATOM 882 C CA . PHE A 1 107 ? -0.250 6.064 -4.482 1.00 95.81 107 PHE A CA 1
ATOM 883 C C . PHE A 1 107 ? -0.936 7.124 -3.617 1.00 95.81 107 PHE A C 1
ATOM 885 O O . PHE A 1 107 ? -1.536 6.800 -2.589 1.00 95.81 107 PHE A O 1
ATOM 892 N N . ARG A 1 108 ? -0.907 8.393 -4.041 1.00 95.81 108 ARG A N 1
ATOM 893 C CA . ARG A 1 108 ? -1.536 9.499 -3.309 1.00 95.81 108 ARG A CA 1
ATOM 894 C C . ARG A 1 108 ? -3.044 9.303 -3.177 1.00 95.81 108 ARG A C 1
ATOM 896 O O . ARG A 1 108 ? -3.595 9.533 -2.099 1.00 95.81 108 ARG A O 1
ATOM 903 N N . ASN A 1 109 ? -3.706 8.888 -4.251 1.00 97.19 109 ASN A N 1
ATOM 904 C CA . ASN A 1 109 ? -5.144 8.650 -4.273 1.00 97.19 109 ASN A CA 1
ATOM 905 C C . ASN A 1 109 ? -5.518 7.493 -3.352 1.00 97.19 109 ASN A C 1
ATOM 907 O O . ASN A 1 109 ? -6.445 7.636 -2.554 1.00 97.19 109 ASN A O 1
ATOM 911 N N . CYS A 1 110 ? -4.764 6.392 -3.392 1.00 95.62 110 CYS A N 1
ATOM 912 C CA . CYS A 1 110 ? -4.931 5.293 -2.451 1.00 95.62 110 CYS A CA 1
ATOM 913 C C . CYS A 1 110 ? -4.767 5.791 -1.009 1.00 95.62 110 CYS A C 1
ATOM 915 O O . CYS A 1 110 ? -5.678 5.644 -0.197 1.00 95.62 110 CYS A O 1
ATOM 917 N N . PHE A 1 111 ? -3.654 6.460 -0.704 1.00 95.62 111 PHE A N 1
ATOM 918 C CA . PHE A 1 111 ? -3.332 6.918 0.645 1.00 95.62 111 PHE A CA 1
ATOM 919 C C . PHE A 1 111 ? -4.414 7.842 1.221 1.00 95.62 111 PHE A C 1
ATOM 921 O O . PHE A 1 111 ? -4.901 7.636 2.334 1.00 95.62 111 PHE A O 1
ATOM 928 N N . LEU A 1 112 ? -4.847 8.845 0.453 1.00 95.31 112 LEU A N 1
ATOM 929 C CA . LEU A 1 112 ? -5.895 9.770 0.885 1.00 95.31 112 LEU A CA 1
ATOM 930 C C . LEU A 1 112 ? -7.256 9.085 1.020 1.00 95.31 112 LEU A C 1
ATOM 932 O O . LEU A 1 112 ? -8.003 9.413 1.945 1.00 95.31 112 LEU A O 1
ATOM 936 N N . ARG A 1 113 ? -7.585 8.147 0.126 1.00 95.62 113 ARG A N 1
ATOM 937 C CA . ARG A 1 113 ? -8.832 7.382 0.191 1.00 95.62 113 ARG A CA 1
ATOM 938 C C . ARG A 1 113 ? -8.894 6.552 1.466 1.00 95.62 113 ARG A C 1
ATOM 940 O O . ARG A 1 113 ? -9.873 6.671 2.193 1.00 95.62 113 ARG A O 1
ATOM 947 N N . GLU A 1 114 ? -7.853 5.786 1.781 1.00 93.25 114 GLU A N 1
ATOM 948 C CA . GLU A 1 114 ? -7.843 4.927 2.972 1.00 93.25 114 GLU A CA 1
ATOM 949 C C . GLU A 1 114 ? -7.906 5.743 4.267 1.00 93.25 114 GLU A C 1
ATOM 951 O O . GLU A 1 114 ? -8.662 5.405 5.177 1.00 93.25 114 GLU A O 1
ATOM 956 N N . LYS A 1 115 ? -7.212 6.888 4.325 1.00 93.69 115 LYS A N 1
ATOM 957 C CA . LYS A 1 115 ? -7.328 7.813 5.464 1.00 93.69 115 LYS A CA 1
ATOM 958 C C . LYS A 1 115 ? -8.751 8.328 5.654 1.00 93.69 115 LYS A C 1
ATOM 960 O O . LYS A 1 115 ? -9.200 8.465 6.790 1.00 93.69 115 LYS A O 1
ATOM 965 N N . ARG A 1 116 ? -9.451 8.659 4.564 1.00 93.31 116 ARG A N 1
ATOM 966 C CA . ARG A 1 116 ? -10.846 9.122 4.623 1.00 93.31 116 ARG A CA 1
ATOM 967 C C . ARG A 1 116 ? -11.784 7.995 5.037 1.00 93.31 116 ARG A C 1
ATOM 969 O O . ARG A 1 116 ? -12.606 8.217 5.917 1.00 93.31 116 ARG A O 1
ATOM 976 N N . LEU A 1 117 ? -11.624 6.805 4.456 1.00 91.56 117 LEU A N 1
ATOM 977 C CA . LEU A 1 117 ? -12.438 5.633 4.775 1.00 91.56 117 LEU A CA 1
ATOM 978 C C . LEU A 1 117 ? -12.317 5.260 6.250 1.00 91.56 117 LEU A C 1
ATOM 980 O O . LEU A 1 117 ? -13.335 5.163 6.931 1.00 91.56 117 LEU A O 1
ATOM 984 N N . PHE A 1 118 ? -11.094 5.164 6.775 1.00 91.00 118 PHE A N 1
ATOM 985 C CA . PHE A 1 118 ? -10.875 4.870 8.190 1.00 91.00 118 PHE A CA 1
ATOM 986 C C . PHE A 1 118 ? -11.545 5.909 9.097 1.00 91.00 118 PHE A C 1
ATOM 988 O O . PHE A 1 118 ? -12.309 5.549 9.986 1.00 91.00 118 PHE A O 1
ATOM 995 N N . LYS A 1 119 ? -11.343 7.204 8.820 1.00 89.31 119 LYS A N 1
ATOM 996 C CA . LYS A 1 119 ? -11.975 8.290 9.589 1.00 89.31 119 LYS A CA 1
ATOM 997 C C . LYS A 1 119 ? -13.502 8.303 9.500 1.00 89.31 119 LYS A C 1
ATOM 999 O O . LYS A 1 119 ? -14.137 8.831 10.402 1.00 89.31 119 LYS A O 1
ATOM 1004 N N . SER A 1 120 ? -14.078 7.792 8.411 1.00 90.12 120 SER A N 1
ATOM 1005 C CA . SER A 1 120 ? -15.533 7.708 8.238 1.00 90.12 120 SER A CA 1
ATOM 1006 C C . SER A 1 120 ? -16.154 6.480 8.900 1.00 90.12 120 SER A C 1
ATOM 1008 O O . SER A 1 120 ? -17.315 6.529 9.287 1.00 90.12 120 SER A O 1
ATOM 1010 N N . LEU A 1 121 ? -15.396 5.386 9.014 1.00 87.94 121 LEU A N 1
ATOM 1011 C CA . LEU A 1 121 ? -15.870 4.112 9.555 1.00 87.94 121 LEU A CA 1
ATOM 1012 C C . LEU A 1 121 ? -15.632 3.981 11.059 1.00 87.94 121 LEU A C 1
ATOM 1014 O O . LEU A 1 121 ? -16.372 3.264 11.722 1.00 87.94 121 LEU A O 1
ATOM 1018 N N . VAL A 1 122 ? -14.595 4.637 11.579 1.00 88.25 122 VAL A N 1
ATOM 1019 C CA . VAL A 1 122 ? -14.213 4.572 12.990 1.00 88.25 122 VAL A CA 1
ATOM 1020 C C . VAL A 1 122 ? -14.606 5.877 13.669 1.00 88.25 122 VAL A C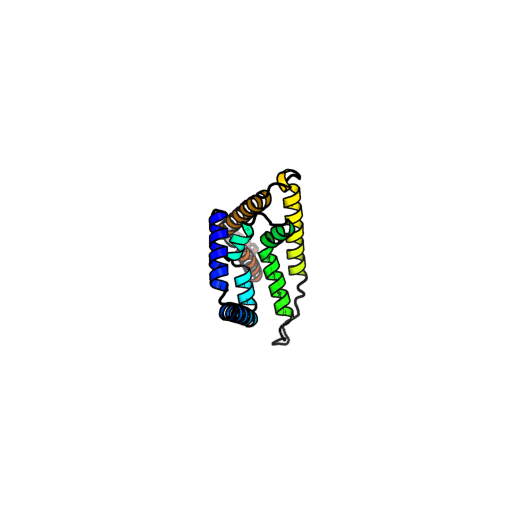 1
ATOM 1022 O O . VAL A 1 122 ? -14.046 6.940 13.370 1.00 88.25 122 VAL A O 1
ATOM 1025 N N . SER A 1 123 ? -15.574 5.783 14.581 1.00 86.06 123 SER A N 1
ATOM 1026 C CA . SER A 1 123 ? -16.015 6.888 15.431 1.00 86.06 123 SER A CA 1
ATOM 1027 C C . SER A 1 123 ? -14.845 7.452 16.237 1.00 86.06 123 SER A C 1
ATOM 1029 O O . SER A 1 123 ? -13.862 6.763 16.496 1.00 86.06 123 SER A O 1
ATOM 1031 N N . LYS A 1 124 ? -14.931 8.720 16.655 1.00 81.31 124 LYS A N 1
ATOM 1032 C CA . LYS A 1 124 ? -13.854 9.352 17.441 1.00 81.31 124 LYS A CA 1
ATOM 1033 C C . LYS A 1 124 ? -13.596 8.637 18.771 1.00 81.31 124 LYS A C 1
ATOM 1035 O O . LYS A 1 124 ? -12.458 8.604 19.207 1.00 81.31 124 LYS A O 1
ATOM 1040 N N . GLU A 1 125 ? -14.635 8.056 19.361 1.00 79.19 125 GLU A N 1
ATOM 1041 C CA . GLU A 1 125 ? -14.557 7.251 20.586 1.00 79.19 125 GLU A CA 1
ATOM 1042 C C . GLU A 1 125 ? -13.763 5.955 20.354 1.00 79.19 125 GLU A C 1
ATOM 1044 O O . GLU A 1 125 ? -12.857 5.630 21.113 1.00 79.19 125 GLU A O 1
ATOM 1049 N N . ASP A 1 126 ? -14.011 5.273 19.234 1.00 79.06 126 ASP A N 1
ATOM 1050 C CA . ASP A 1 126 ? -13.316 4.032 18.873 1.00 79.06 126 ASP A CA 1
ATOM 1051 C C . ASP A 1 126 ? -11.865 4.264 18.418 1.00 79.06 126 ASP A C 1
ATOM 1053 O O . ASP A 1 126 ? -11.074 3.326 18.366 1.00 79.06 126 ASP A O 1
ATOM 1057 N N . GLN A 1 127 ? -11.478 5.503 18.088 1.00 76.75 127 GLN A N 1
ATOM 1058 C CA . GLN A 1 127 ? -10.080 5.834 17.771 1.00 76.75 127 GLN A CA 1
ATOM 1059 C C . GLN A 1 127 ? -9.159 5.735 18.992 1.00 76.75 127 GLN A C 1
ATOM 1061 O O . GLN A 1 127 ? -7.946 5.621 18.815 1.00 76.75 127 GLN A O 1
ATOM 1066 N N . GLU A 1 128 ? -9.714 5.777 20.205 1.00 79.31 128 GLU A N 1
ATOM 1067 C CA . GLU A 1 128 ? -8.953 5.606 21.443 1.00 79.31 128 GLU A CA 1
ATOM 1068 C C . GLU A 1 128 ? -8.673 4.126 21.756 1.00 79.31 128 GLU A C 1
ATOM 1070 O O . GLU A 1 128 ? -7.766 3.833 22.538 1.00 79.31 128 GLU A O 1
ATOM 1075 N N . ASP A 1 129 ? -9.388 3.185 21.121 1.00 84.31 129 ASP A N 1
ATOM 1076 C CA . ASP A 1 129 ? -9.132 1.755 21.293 1.00 84.31 129 ASP A CA 1
ATOM 1077 C C . ASP A 1 129 ? -7.838 1.350 20.551 1.00 84.31 129 ASP A C 1
ATOM 1079 O O . ASP A 1 129 ? -7.764 1.445 19.317 1.00 84.31 129 ASP A O 1
ATOM 1083 N N . PRO A 1 130 ? -6.814 0.828 21.259 1.00 80.31 130 PRO A N 1
ATOM 1084 C CA . PRO A 1 130 ? -5.573 0.351 20.646 1.00 80.31 130 PRO A CA 1
ATOM 1085 C C . PRO A 1 130 ? -5.775 -0.751 19.591 1.00 80.31 130 PRO A C 1
ATOM 1087 O O . PRO A 1 130 ? -4.877 -0.996 18.781 1.00 80.31 130 PRO A O 1
ATOM 1090 N N . ASN A 1 131 ? -6.929 -1.426 19.578 1.00 84.50 131 ASN A N 1
ATOM 1091 C CA . ASN A 1 131 ? -7.233 -2.504 18.638 1.00 84.50 131 ASN A CA 1
ATOM 1092 C C . ASN A 1 131 ? -8.037 -2.061 17.406 1.00 84.50 131 ASN A C 1
ATOM 1094 O O . ASN A 1 131 ? -8.190 -2.856 16.474 1.00 84.50 131 ASN A O 1
ATOM 1098 N N . ALA A 1 132 ? -8.516 -0.816 17.333 1.00 85.31 132 ALA A N 1
ATOM 1099 C CA . ALA A 1 132 ? -9.342 -0.356 16.212 1.00 85.31 132 ALA A CA 1
ATOM 1100 C C . ALA A 1 132 ? -8.613 -0.452 14.859 1.00 85.31 132 ALA A C 1
ATOM 1102 O O . ALA A 1 132 ? -9.170 -0.921 13.862 1.00 85.31 132 ALA A O 1
ATOM 1103 N N . ILE A 1 133 ? -7.336 -0.063 14.834 1.00 84.50 133 ILE A N 1
ATOM 1104 C CA . ILE A 1 133 ? -6.492 -0.083 13.633 1.00 84.50 133 ILE A CA 1
ATOM 1105 C C . ILE A 1 133 ? -6.150 -1.520 13.197 1.00 84.50 133 ILE A C 1
ATOM 1107 O O . ILE A 1 133 ? -6.425 -1.851 12.037 1.00 84.50 133 ILE A O 1
ATOM 1111 N N . PRO A 1 134 ? -5.619 -2.402 14.072 1.00 85.56 134 PRO A N 1
ATOM 1112 C CA . PRO A 1 134 ? -5.410 -3.813 13.739 1.00 85.56 134 PRO A CA 1
ATOM 1113 C C . PRO A 1 134 ? -6.669 -4.512 13.206 1.00 85.56 134 PRO A C 1
ATOM 1115 O O . PRO A 1 134 ? -6.612 -5.167 12.163 1.00 85.56 134 PRO A O 1
ATOM 1118 N N . ASN A 1 135 ? -7.819 -4.306 13.855 1.00 86.44 135 ASN A N 1
ATOM 1119 C CA . ASN A 1 135 ? -9.087 -4.917 13.449 1.00 86.44 135 ASN A CA 1
ATOM 1120 C C . ASN A 1 135 ? -9.546 -4.430 12.066 1.00 86.44 135 ASN A C 1
ATOM 1122 O O . ASN A 1 135 ? -10.064 -5.210 11.262 1.00 86.44 135 ASN A O 1
ATOM 1126 N N . TYR A 1 136 ? -9.357 -3.142 11.761 1.00 87.75 136 TYR A N 1
ATOM 1127 C CA . TYR A 1 136 ? -9.656 -2.601 10.435 1.00 87.75 136 TYR A CA 1
ATOM 1128 C C . TYR A 1 136 ? -8.728 -3.184 9.361 1.00 87.75 136 TYR A C 1
ATOM 1130 O O . TYR A 1 136 ? -9.202 -3.594 8.299 1.00 87.75 136 TYR A O 1
ATOM 1138 N N . LEU A 1 137 ? -7.423 -3.288 9.640 1.00 85.81 137 LEU A N 1
ATOM 1139 C CA . LEU A 1 137 ? -6.461 -3.892 8.713 1.00 85.81 137 LEU A CA 1
ATOM 1140 C C . LEU A 1 137 ? -6.842 -5.325 8.372 1.00 85.81 137 LEU A C 1
ATOM 1142 O O . LEU A 1 137 ? -6.863 -5.679 7.195 1.00 85.81 137 LEU A O 1
ATOM 1146 N N . GLU A 1 138 ? -7.158 -6.140 9.376 1.00 87.38 138 GLU A N 1
ATOM 1147 C CA . GLU A 1 138 ? -7.527 -7.538 9.166 1.00 87.38 138 GLU A CA 1
ATOM 1148 C C . GLU A 1 138 ? -8.739 -7.664 8.235 1.00 87.38 138 GLU A C 1
ATOM 1150 O O . GLU A 1 138 ? -8.686 -8.408 7.254 1.00 87.38 138 GLU A O 1
ATOM 1155 N N . LYS A 1 139 ? -9.783 -6.851 8.452 1.00 89.31 139 LYS A N 1
ATOM 1156 C CA . LYS A 1 139 ? -10.959 -6.799 7.568 1.00 89.31 139 LYS A CA 1
ATOM 1157 C C . LYS A 1 139 ? -10.589 -6.421 6.133 1.00 89.31 139 LYS A C 1
ATOM 1159 O O . LYS A 1 139 ? -11.028 -7.087 5.195 1.00 89.31 139 LYS A O 1
ATOM 1164 N N . VAL A 1 140 ? -9.771 -5.383 5.946 1.00 88.62 140 VAL A N 1
ATOM 1165 C CA . VAL A 1 140 ? -9.353 -4.919 4.612 1.00 88.62 140 VAL A CA 1
ATOM 1166 C C . VAL A 1 140 ? -8.507 -5.970 3.893 1.00 88.62 140 VAL A C 1
ATOM 1168 O O . VAL A 1 140 ? -8.715 -6.215 2.705 1.00 88.62 140 VAL A O 1
ATOM 1171 N N . PHE A 1 141 ? -7.567 -6.621 4.582 1.00 86.62 141 PHE A N 1
ATOM 1172 C CA . PHE A 1 141 ? -6.730 -7.657 3.973 1.00 86.62 141 PHE A CA 1
ATOM 1173 C C . PHE A 1 141 ? -7.526 -8.906 3.614 1.00 86.62 141 PHE A C 1
ATOM 1175 O O . PHE A 1 141 ? -7.336 -9.438 2.522 1.00 86.62 141 PHE A O 1
ATOM 1182 N N . LEU A 1 142 ? -8.452 -9.323 4.476 1.00 90.12 142 LEU A N 1
ATOM 1183 C CA . LEU A 1 142 ? -9.345 -10.441 4.198 1.00 90.12 142 LEU A CA 1
ATOM 1184 C C . LEU A 1 142 ? -10.242 -10.146 2.988 1.00 90.12 142 LEU A C 1
ATOM 1186 O O . LEU A 1 142 ? -10.440 -11.013 2.139 1.00 90.12 142 LEU A O 1
ATOM 1190 N N . GLN A 1 143 ? -10.734 -8.911 2.858 1.00 89.44 143 GLN A N 1
ATOM 1191 C CA . GLN A 1 143 ? -11.488 -8.490 1.679 1.00 89.44 143 GLN A CA 1
ATOM 1192 C C . GLN A 1 143 ? -10.617 -8.494 0.416 1.00 89.44 143 GLN A C 1
ATOM 1194 O O . GLN A 1 143 ? -11.009 -9.075 -0.593 1.00 89.44 143 GLN A O 1
ATOM 1199 N N . LYS A 1 144 ? -9.400 -7.940 0.477 1.00 87.00 144 LYS A N 1
ATOM 1200 C CA . LYS A 1 144 ? -8.453 -7.966 -0.650 1.00 87.00 144 LYS A CA 1
ATOM 1201 C C . LYS A 1 144 ? -8.089 -9.386 -1.077 1.00 87.00 144 LYS A C 1
ATOM 1203 O O . LYS A 1 144 ? -7.899 -9.632 -2.264 1.00 87.00 144 LYS A O 1
ATOM 1208 N N . GLU A 1 145 ? -7.954 -10.316 -0.138 1.00 87.31 145 GLU A N 1
ATOM 1209 C CA . GLU A 1 145 ? -7.671 -11.717 -0.445 1.00 87.31 145 GLU A CA 1
ATOM 1210 C C . GLU A 1 145 ? -8.862 -12.385 -1.133 1.00 87.31 145 GLU A C 1
ATOM 1212 O O . GLU A 1 145 ? -8.680 -13.018 -2.174 1.00 87.31 145 GLU A O 1
ATOM 1217 N N . LYS A 1 146 ? -10.085 -12.155 -0.637 1.00 90.44 146 LYS A N 1
ATOM 1218 C CA . LYS A 1 146 ? -11.318 -12.590 -1.310 1.00 90.44 146 LYS A CA 1
ATOM 1219 C C . LYS A 1 146 ? -11.411 -12.036 -2.727 1.00 90.44 146 LYS A C 1
ATOM 1221 O O . LYS A 1 146 ? -11.704 -12.792 -3.647 1.00 90.44 146 LYS A O 1
ATOM 1226 N N . ASP A 1 147 ? -11.101 -10.758 -2.922 1.00 86.56 147 ASP A N 1
ATOM 1227 C CA . ASP A 1 147 ? -11.126 -10.129 -4.242 1.00 86.56 147 ASP A CA 1
ATOM 1228 C C . ASP A 1 147 ? -10.046 -10.711 -5.167 1.00 86.56 147 ASP A C 1
ATOM 1230 O O . ASP A 1 147 ? -10.309 -10.954 -6.342 1.00 86.56 147 ASP A O 1
ATOM 1234 N N . LYS A 1 148 ? -8.844 -11.005 -4.650 1.00 85.69 148 LYS A N 1
ATOM 1235 C CA . LYS A 1 148 ? -7.784 -11.694 -5.409 1.00 85.69 148 LYS A CA 1
ATOM 1236 C C . LYS A 1 148 ? -8.205 -13.103 -5.822 1.00 85.69 148 LYS A C 1
ATOM 1238 O O . LYS A 1 148 ? -7.972 -13.492 -6.962 1.00 85.69 148 LYS A O 1
ATOM 1243 N N . VAL A 1 149 ? -8.818 -13.866 -4.918 1.00 86.94 149 VAL A N 1
ATOM 1244 C CA . VAL A 1 149 ? -9.342 -15.206 -5.220 1.00 86.94 149 VAL A CA 1
ATOM 1245 C C . VAL A 1 149 ? -10.463 -15.116 -6.253 1.00 86.94 149 VAL A C 1
ATOM 1247 O O . VAL A 1 149 ? -10.450 -15.864 -7.225 1.00 86.94 149 VAL A O 1
ATOM 1250 N N . LYS A 1 150 ? -11.380 -14.156 -6.099 1.00 85.12 150 LYS A N 1
ATOM 1251 C CA . LYS A 1 150 ? -12.472 -13.911 -7.043 1.00 85.12 150 LYS A CA 1
ATOM 1252 C C . LYS A 1 150 ? -11.951 -13.587 -8.445 1.00 85.12 150 LYS A C 1
ATOM 1254 O O . LYS A 1 150 ? -12.431 -14.184 -9.398 1.00 85.12 150 LYS A O 1
ATOM 1259 N N . ARG A 1 151 ? -10.937 -12.722 -8.570 1.00 82.62 151 ARG A N 1
ATOM 1260 C CA . ARG A 1 151 ? -10.278 -12.425 -9.858 1.00 82.62 151 ARG A CA 1
ATOM 1261 C C . ARG A 1 151 ? -9.673 -13.675 -10.495 1.00 82.62 151 ARG A C 1
ATOM 1263 O O . ARG A 1 151 ? -9.917 -13.940 -11.660 1.00 82.62 151 ARG A O 1
ATOM 1270 N N . LYS A 1 152 ? -8.980 -14.507 -9.709 1.00 83.81 152 LYS A N 1
ATOM 1271 C CA . LYS A 1 152 ? -8.443 -15.788 -10.202 1.00 83.81 152 LYS A CA 1
ATOM 1272 C C . LYS A 1 152 ? -9.535 -16.751 -10.677 1.00 83.81 152 LYS A C 1
ATOM 1274 O O . LYS A 1 152 ? -9.305 -17.500 -11.615 1.00 83.81 152 LYS A O 1
ATOM 1279 N N . MET A 1 153 ? -10.695 -16.755 -10.018 1.00 80.00 153 MET A N 1
ATOM 1280 C CA . MET A 1 153 ? -11.826 -17.619 -10.377 1.00 80.00 153 MET A CA 1
ATOM 1281 C C . MET A 1 153 ? -12.611 -17.114 -11.591 1.00 80.00 153 MET A C 1
ATOM 1283 O O . MET A 1 153 ? -13.171 -17.927 -12.316 1.00 80.00 153 MET A O 1
ATOM 1287 N N . MET A 1 154 ? -12.668 -15.799 -11.808 1.00 77.62 154 MET A N 1
ATOM 1288 C CA . MET A 1 154 ? -13.368 -15.198 -12.950 1.00 77.62 154 MET A CA 1
ATOM 1289 C C . MET A 1 154 ? -12.527 -15.188 -14.234 1.00 77.62 154 MET A C 1
ATOM 1291 O O . MET A 1 154 ? -13.061 -14.886 -15.293 1.00 77.62 154 MET A O 1
ATOM 1295 N N . GLY A 1 155 ? -11.254 -15.592 -14.155 1.00 59.38 155 GLY A N 1
ATOM 1296 C CA . GLY A 1 155 ? -10.289 -15.384 -15.230 1.00 59.38 155 GLY A CA 1
ATOM 1297 C C . GLY A 1 155 ? -9.842 -13.923 -15.243 1.00 59.38 155 GLY A C 1
ATOM 1298 O O . GLY A 1 155 ? -10.617 -13.022 -14.932 1.00 59.38 155 GLY A O 1
ATOM 1299 N N . ASP A 1 156 ? -8.569 -13.671 -15.536 1.00 53.47 156 ASP A N 1
ATOM 1300 C CA . ASP A 1 156 ? -8.099 -12.300 -15.710 1.00 53.47 156 ASP A CA 1
ATOM 1301 C C . ASP A 1 156 ? -8.827 -11.692 -16.925 1.00 53.47 156 ASP A C 1
ATOM 1303 O O . ASP A 1 156 ? -8.485 -11.996 -18.064 1.00 53.47 156 ASP A O 1
ATOM 1307 N N . ASP A 1 157 ? -9.820 -10.824 -16.695 1.00 51.66 157 ASP A N 1
ATOM 1308 C CA . ASP A 1 157 ? -10.554 -10.075 -17.740 1.00 51.66 157 ASP A CA 1
ATOM 1309 C C . ASP A 1 157 ? -9.625 -9.265 -18.673 1.00 51.66 157 ASP A C 1
ATOM 1311 O O . ASP A 1 157 ? -10.029 -8.843 -19.756 1.00 51.66 157 ASP A O 1
ATOM 1315 N N . ILE A 1 158 ? -8.360 -9.083 -18.281 1.00 53.59 158 ILE A N 1
ATOM 1316 C CA . ILE A 1 158 ? -7.302 -8.475 -19.099 1.00 53.59 158 ILE A CA 1
ATOM 1317 C C . ILE A 1 158 ? -7.047 -9.316 -20.361 1.00 53.59 158 ILE A C 1
ATOM 1319 O O . ILE A 1 158 ? -6.875 -8.772 -21.445 1.00 53.59 158 ILE A O 1
ATOM 1323 N N . ASP A 1 159 ? -7.126 -10.644 -20.254 1.00 49.03 159 ASP A N 1
ATOM 1324 C CA . ASP A 1 159 ? -6.890 -11.556 -21.375 1.00 49.03 159 ASP A CA 1
ATOM 1325 C C . ASP A 1 159 ? -8.102 -11.631 -22.326 1.00 49.03 159 ASP A C 1
ATOM 1327 O O . ASP A 1 159 ? -7.986 -12.130 -23.443 1.00 49.03 159 ASP A O 1
ATOM 1331 N N . ILE A 1 160 ? -9.277 -11.144 -21.901 1.00 51.47 160 ILE A N 1
ATOM 1332 C CA . ILE A 1 160 ? -10.473 -11.040 -22.750 1.00 51.47 160 ILE A CA 1
ATOM 1333 C C . ILE A 1 160 ? -10.434 -9.735 -23.546 1.00 51.47 160 ILE A C 1
ATOM 1335 O O . ILE A 1 160 ? -10.715 -9.774 -24.737 1.00 51.47 160 ILE A O 1
ATOM 1339 N N . GLN A 1 161 ? -10.039 -8.604 -22.949 1.00 50.62 161 GLN A N 1
ATOM 1340 C CA . GLN A 1 161 ? -9.895 -7.344 -23.694 1.00 50.62 161 GLN A CA 1
ATOM 1341 C C . GLN A 1 161 ? -8.764 -7.401 -24.726 1.00 50.62 161 GLN A C 1
ATOM 1343 O O . GLN A 1 161 ? -9.008 -7.052 -25.877 1.00 50.62 161 GLN A O 1
ATOM 1348 N N . ASP A 1 162 ? -7.599 -7.960 -24.378 1.00 53.69 162 ASP A N 1
ATOM 1349 C CA . ASP A 1 162 ? -6.512 -8.163 -25.347 1.00 53.69 162 ASP A CA 1
ATOM 1350 C C . ASP A 1 162 ? -6.911 -9.166 -26.447 1.00 53.69 162 ASP A C 1
ATOM 1352 O O . ASP A 1 162 ? -6.498 -9.031 -27.598 1.00 53.69 162 ASP A O 1
ATOM 1356 N N . LYS A 1 163 ? -7.744 -10.174 -26.148 1.00 52.72 163 LYS A N 1
ATOM 1357 C CA . LYS A 1 163 ? -8.285 -11.078 -27.182 1.00 52.72 163 LYS A CA 1
ATOM 1358 C C . LYS A 1 163 ? -9.365 -10.426 -28.036 1.00 52.72 163 LYS A C 1
ATOM 1360 O O . LYS A 1 163 ? -9.462 -10.797 -29.199 1.00 52.72 163 LYS A O 1
ATOM 1365 N N . VAL A 1 164 ? -10.151 -9.494 -27.498 1.00 55.72 164 VAL A N 1
ATOM 1366 C CA . VAL A 1 164 ? -11.166 -8.741 -28.250 1.00 55.72 164 VAL A CA 1
ATOM 1367 C C . VAL A 1 164 ? -10.500 -7.719 -29.171 1.00 55.72 164 VAL A C 1
ATOM 1369 O O . VAL A 1 164 ? -10.823 -7.723 -30.351 1.00 55.72 164 VAL A O 1
ATOM 1372 N N . GLU A 1 165 ? -9.500 -6.959 -28.711 1.00 54.59 165 GLU A N 1
ATOM 1373 C CA . GLU A 1 165 ? -8.714 -6.065 -29.585 1.00 54.59 165 GLU A CA 1
ATOM 1374 C C . GLU A 1 165 ? -7.973 -6.852 -30.682 1.00 54.59 165 GLU A C 1
ATOM 1376 O O . GLU A 1 165 ? -8.023 -6.485 -31.854 1.00 54.59 165 GLU A O 1
ATOM 1381 N N . ASN A 1 166 ? -7.379 -8.009 -30.357 1.00 54.50 166 ASN A N 1
ATOM 1382 C CA . ASN A 1 166 ? -6.751 -8.862 -31.374 1.00 54.50 166 ASN A CA 1
ATOM 1383 C C . ASN A 1 166 ? -7.763 -9.546 -32.321 1.00 54.50 166 ASN A C 1
ATOM 1385 O O . ASN A 1 166 ? -7.402 -9.886 -33.451 1.00 54.50 166 ASN A O 1
ATOM 1389 N N . PHE A 1 167 ? -9.016 -9.772 -31.902 1.00 52.97 167 PHE A N 1
ATOM 1390 C CA . PHE A 1 167 ? -10.082 -10.262 -32.790 1.00 52.97 167 PHE A CA 1
ATOM 1391 C C . PHE A 1 167 ? -10.620 -9.156 -33.700 1.00 52.97 167 PHE A C 1
ATOM 1393 O O . PHE A 1 167 ? -10.907 -9.426 -34.864 1.00 52.97 167 PHE A O 1
ATOM 1400 N N . GLU A 1 168 ? -10.725 -7.923 -33.208 1.00 53.62 168 GLU A N 1
ATOM 1401 C CA . GLU A 1 168 ? -11.164 -6.777 -34.004 1.00 53.62 168 GLU A CA 1
ATOM 1402 C C . GLU A 1 168 ? -10.138 -6.448 -35.101 1.00 53.62 168 GLU A C 1
ATOM 1404 O O . GLU A 1 168 ? -10.526 -6.336 -36.265 1.00 53.62 168 GLU A O 1
ATOM 1409 N N . ASP A 1 169 ? -8.835 -6.481 -34.799 1.00 55.19 169 ASP A N 1
ATOM 1410 C CA . ASP A 1 169 ? -7.766 -6.251 -35.786 1.00 55.19 169 ASP A CA 1
ATOM 1411 C C . ASP A 1 169 ? -7.562 -7.411 -36.785 1.00 55.19 169 ASP A C 1
ATOM 1413 O O . ASP A 1 169 ? -7.061 -7.206 -37.895 1.00 55.19 169 ASP A O 1
ATOM 1417 N N . SER A 1 170 ? -7.964 -8.640 -36.437 1.00 52.69 170 SER A N 1
ATOM 1418 C CA . SER A 1 170 ? -7.914 -9.798 -37.351 1.00 52.69 170 SER A CA 1
ATOM 1419 C C . SER A 1 170 ? -9.219 -10.034 -38.119 1.00 52.69 170 SER A C 1
ATOM 1421 O O . SER A 1 170 ? -9.237 -10.782 -39.102 1.00 52.69 170 SER A O 1
ATOM 1423 N N . SER A 1 171 ? -10.297 -9.340 -37.751 1.00 47.62 171 SER A N 1
ATOM 1424 C CA . SER A 1 171 ? -11.578 -9.371 -38.450 1.00 47.62 171 SER A CA 1
ATOM 1425 C C . SER A 1 171 ? -11.598 -8.434 -39.663 1.00 47.62 171 SER A C 1
ATOM 1427 O O . SER A 1 171 ? -12.448 -7.564 -39.816 1.00 47.62 171 SER A O 1
ATOM 1429 N N . ASN A 1 172 ? -10.740 -8.724 -40.643 1.00 49.06 172 ASN A N 1
ATOM 1430 C CA . ASN A 1 172 ? -11.045 -8.436 -42.046 1.00 49.06 172 ASN A CA 1
ATOM 1431 C C . ASN A 1 172 ? -12.139 -9.426 -42.507 1.00 49.06 172 ASN A C 1
ATOM 1433 O O . ASN A 1 172 ? -11.942 -10.261 -43.391 1.00 49.06 172 ASN A O 1
ATOM 1437 N N . VAL A 1 173 ? -13.279 -9.412 -41.809 1.00 46.31 173 VAL A N 1
ATOM 1438 C CA . VAL A 1 173 ? -14.459 -10.192 -42.156 1.00 46.31 173 VAL A CA 1
ATOM 1439 C C . VAL A 1 173 ? -15.038 -9.506 -43.378 1.00 46.31 173 VAL A C 1
ATOM 1441 O O . VAL A 1 173 ? -15.708 -8.478 -43.290 1.00 46.31 173 VAL A O 1
ATOM 1444 N N . GLN A 1 174 ? -14.747 -10.078 -44.545 1.00 48.34 174 GLN A N 1
ATOM 1445 C CA . GLN A 1 174 ? -15.556 -9.853 -45.728 1.00 48.34 174 GLN A CA 1
ATOM 1446 C C . GLN A 1 174 ? -17.004 -10.137 -45.333 1.00 48.34 174 GLN A C 1
ATOM 1448 O O . GLN A 1 174 ? -17.384 -11.290 -45.124 1.00 48.34 174 GLN A O 1
ATOM 1453 N N . PHE A 1 175 ? -17.804 -9.079 -45.208 1.00 42.34 175 PHE A N 1
ATOM 1454 C CA . PHE A 1 175 ? -19.250 -9.207 -45.217 1.00 42.34 175 PHE A CA 1
ATOM 1455 C C . PHE A 1 175 ? -19.610 -10.005 -46.470 1.00 42.34 175 PHE A C 1
ATOM 1457 O O . PHE A 1 175 ? -19.378 -9.560 -47.596 1.00 42.34 175 PHE A O 1
ATOM 1464 N N . VAL A 1 176 ? -20.110 -11.223 -46.270 1.00 53.09 176 VAL A N 1
ATOM 1465 C CA . VAL A 1 176 ? -20.652 -12.026 -47.359 1.00 53.09 176 VAL A CA 1
ATOM 1466 C C . VAL A 1 176 ? -21.898 -11.296 -47.836 1.00 53.09 176 VAL A C 1
ATOM 1468 O O . VAL A 1 176 ? -22.917 -11.268 -47.152 1.00 53.09 176 VAL A O 1
ATOM 1471 N N . ASP A 1 177 ? -21.775 -10.655 -48.993 1.00 49.53 177 ASP A N 1
ATOM 1472 C CA . ASP A 1 177 ? -22.857 -9.963 -49.677 1.00 49.53 177 ASP A CA 1
ATOM 1473 C C . ASP A 1 177 ? -23.927 -10.986 -50.097 1.00 49.53 177 ASP A C 1
ATOM 1475 O O . ASP A 1 177 ? -23.795 -11.699 -51.098 1.00 49.53 177 ASP A O 1
ATOM 1479 N N . THR A 1 178 ? -24.978 -11.109 -49.285 1.00 55.53 178 THR A N 1
ATOM 1480 C CA . THR A 1 178 ? -26.084 -12.053 -49.496 1.00 55.53 178 THR A CA 1
ATOM 1481 C C . THR A 1 178 ? -26.975 -11.673 -50.680 1.00 55.53 178 THR A C 1
ATOM 1483 O O . THR A 1 178 ? -27.763 -12.502 -51.131 1.00 55.53 178 THR A O 1
ATOM 1486 N N . SER A 1 179 ? -26.792 -10.491 -51.280 1.00 57.47 179 SER A N 1
ATOM 1487 C CA . SER A 1 179 ? -27.580 -10.029 -52.433 1.00 57.47 179 SER A CA 1
ATOM 1488 C C . SER A 1 179 ? -27.407 -10.884 -53.700 1.00 57.47 179 SER A C 1
ATOM 1490 O O . SER A 1 179 ? -28.245 -10.849 -54.603 1.00 57.47 179 SER A O 1
ATOM 1492 N N . LYS A 1 180 ? -26.343 -11.698 -53.780 1.00 54.97 180 LYS A N 1
ATOM 1493 C CA . LYS A 1 180 ? -26.120 -12.641 -54.892 1.00 54.97 180 LYS A CA 1
ATOM 1494 C C . LYS A 1 180 ? -26.854 -13.974 -54.743 1.00 54.97 180 LYS A C 1
ATOM 1496 O O . LYS A 1 180 ? -26.959 -14.697 -55.733 1.00 54.97 180 LYS A O 1
ATOM 1501 N N . PHE A 1 181 ? -27.349 -14.317 -53.552 1.00 53.03 181 PHE A N 1
ATOM 1502 C CA . PHE A 1 181 ? -28.067 -15.578 -53.342 1.00 53.03 181 PHE A CA 1
ATOM 1503 C C . PHE A 1 181 ? -29.529 -15.497 -53.796 1.00 53.03 181 PHE A C 1
ATOM 1505 O O . PHE A 1 181 ? -30.029 -16.459 -54.379 1.00 53.03 181 PHE A O 1
ATOM 1512 N N . ASP A 1 182 ? -30.169 -14.336 -53.649 1.00 54.09 182 ASP A N 1
ATOM 1513 C CA . ASP A 1 182 ? -31.586 -14.170 -53.998 1.00 54.09 182 ASP A CA 1
ATOM 1514 C C . ASP A 1 182 ? -31.833 -14.195 -55.514 1.00 54.09 182 ASP A C 1
ATOM 1516 O O . ASP A 1 182 ? -32.769 -14.842 -55.982 1.00 54.09 182 ASP A O 1
ATOM 1520 N N . LYS A 1 183 ? -30.924 -13.634 -56.324 1.00 56.69 183 LYS A N 1
ATOM 1521 C CA . LYS A 1 183 ? -31.059 -13.666 -57.796 1.00 56.69 183 LYS A CA 1
AT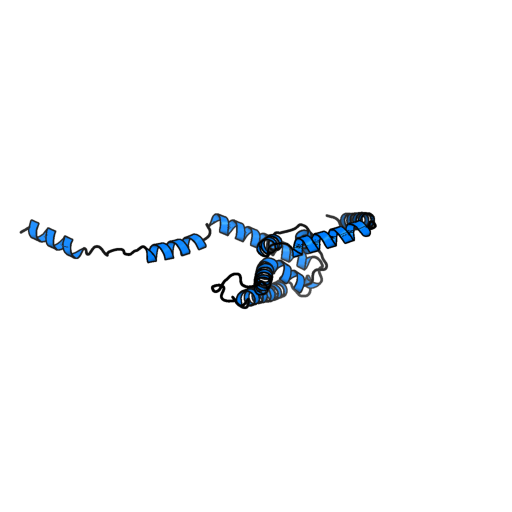OM 1522 C C . LYS A 1 183 ? -30.973 -15.067 -58.403 1.00 56.69 183 LYS A C 1
ATOM 1524 O O . LYS A 1 183 ? -31.502 -15.300 -59.483 1.00 56.69 183 LYS A O 1
ATOM 1529 N N . LYS A 1 184 ? -30.327 -16.017 -57.720 1.00 54.06 184 LYS A N 1
ATOM 1530 C CA . LYS A 1 184 ? -30.156 -17.387 -58.228 1.00 54.06 184 LYS A CA 1
ATOM 1531 C C . LYS A 1 184 ? -31.360 -18.292 -57.941 1.00 54.06 184 LYS A C 1
ATOM 1533 O O . LYS A 1 184 ? -31.447 -19.379 -58.506 1.00 54.06 184 LYS A O 1
ATOM 1538 N N . MET A 1 185 ? -32.267 -17.864 -57.059 1.00 53.16 185 MET A N 1
ATOM 1539 C CA . MET A 1 185 ? -33.524 -18.567 -56.783 1.00 53.16 185 MET A CA 1
ATOM 1540 C C . MET A 1 185 ? -34.640 -18.170 -57.754 1.00 53.16 185 MET A C 1
ATOM 1542 O O . MET A 1 185 ? -35.454 -19.025 -58.086 1.00 53.16 185 MET A O 1
ATOM 1546 N N . GLU A 1 186 ? -34.648 -16.941 -58.274 1.00 55.00 186 GLU A N 1
ATOM 1547 C CA . GLU A 1 186 ? -35.672 -16.501 -59.236 1.00 55.00 186 GLU A CA 1
ATOM 1548 C C . GLU A 1 186 ? -35.489 -17.116 -60.636 1.00 55.00 186 GLU A C 1
ATOM 1550 O O . GLU A 1 186 ? -36.470 -17.512 -61.256 1.00 55.00 186 GLU A O 1
ATOM 1555 N N . GLU A 1 187 ? -34.252 -17.330 -61.102 1.00 54.66 187 GLU A N 1
ATOM 1556 C CA . GLU A 1 187 ? -33.987 -17.993 -62.398 1.00 54.66 187 GLU A CA 1
ATOM 1557 C C . GLU A 1 187 ? -34.301 -19.499 -62.414 1.00 54.66 187 GLU A C 1
ATOM 1559 O O . GLU A 1 187 ? -34.287 -20.120 -63.472 1.00 54.66 187 GLU A O 1
ATOM 1564 N N . LYS A 1 188 ? -34.565 -20.117 -61.257 1.00 51.19 188 LYS A N 1
ATOM 1565 C CA . LYS A 1 188 ? -34.868 -21.556 -61.176 1.00 51.19 188 LYS A CA 1
ATOM 1566 C C . LYS A 1 188 ? -36.372 -21.860 -61.177 1.00 51.19 188 LYS A C 1
ATOM 1568 O O . LYS A 1 188 ? -36.739 -23.034 -61.188 1.00 51.19 188 LYS A O 1
ATOM 1573 N N . TYR A 1 189 ? -37.218 -20.828 -61.147 1.00 51.50 189 TYR A N 1
ATOM 1574 C CA . TYR A 1 189 ? -38.681 -20.945 -61.080 1.00 51.50 189 TYR A CA 1
ATOM 1575 C C . TYR A 1 189 ? -39.432 -20.090 -62.123 1.00 51.50 189 TYR A C 1
ATOM 1577 O O . TYR A 1 189 ? -40.646 -19.918 -62.001 1.00 51.50 189 TYR A O 1
ATOM 1585 N N . MET A 1 190 ? -38.744 -19.616 -63.167 1.00 43.72 190 MET A N 1
ATOM 1586 C CA . MET A 1 190 ? -39.342 -19.228 -64.457 1.00 43.72 190 MET A CA 1
ATOM 1587 C C . MET A 1 190 ? -38.836 -20.156 -65.557 1.00 43.72 190 MET A C 1
ATOM 1589 O O . MET A 1 190 ? -39.618 -20.402 -66.500 1.00 43.72 190 MET A O 1
#

pLDDT: mean 73.98, std 16.33, range [42.34, 97.19]

Foldseek 3Di:
DDPVVVVVVVVVVVVVCVVVVVVVVVVVVVVVVVVPDDLVVVLVVQPDDDVVLVVVLVFLPDDLQNLLCSLLSNLVSVLVSLVVVVPDDDPDPPDDRDDSVVSVVSSVVSSVVSSVVLPVVADPVNVPPSCSSSVVSVVSVVVVVVVVVVCVVVDPCVVVVVVVVVCVVVPPPPPPPCPVVVVVVVVVPD

Radius of gyration: 27.87 Å; chains: 1; bounding box: 70×33×92 Å